Protein AF-A0A5J4T7X4-F1 (afdb_monomer)

Structure (mmCIF, N/CA/C/O backbone):
data_AF-A0A5J4T7X4-F1
#
_entry.id   AF-A0A5J4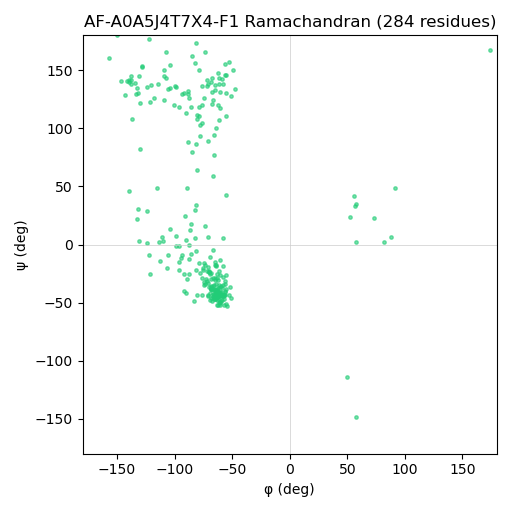T7X4-F1
#
loop_
_atom_site.group_PDB
_atom_site.id
_atom_site.type_symbol
_atom_site.label_atom_id
_atom_site.label_alt_id
_atom_site.label_comp_id
_atom_site.label_asym_id
_atom_site.label_entity_id
_atom_site.label_seq_id
_atom_site.pdbx_PDB_ins_code
_atom_site.Cartn_x
_atom_site.Cartn_y
_atom_site.Cartn_z
_atom_site.occupancy
_atom_site.B_iso_or_equiv
_atom_site.auth_seq_id
_atom_site.auth_comp_id
_atom_site.auth_asym_id
_atom_site.auth_atom_id
_atom_site.pdbx_PDB_model_num
ATOM 1 N N . ALA A 1 1 ? 16.624 26.909 -14.064 1.00 34.75 1 ALA A N 1
ATOM 2 C CA . ALA A 1 1 ? 15.471 27.781 -13.746 1.00 34.75 1 ALA A CA 1
ATOM 3 C C . ALA A 1 1 ? 14.135 27.020 -13.839 1.00 34.75 1 ALA A C 1
ATOM 5 O O . ALA A 1 1 ? 13.182 27.529 -14.405 1.00 34.75 1 ALA A O 1
ATOM 6 N N . ILE A 1 2 ? 14.063 25.812 -13.258 1.00 24.70 2 ILE A N 1
ATOM 7 C CA . ILE A 1 2 ? 12.832 25.000 -13.113 1.00 24.70 2 ILE A CA 1
ATOM 8 C C . ILE A 1 2 ? 12.593 24.653 -11.616 1.00 24.70 2 ILE A C 1
ATOM 10 O O . ILE A 1 2 ? 11.596 24.053 -11.247 1.00 24.70 2 ILE A O 1
ATOM 14 N N . PHE A 1 3 ? 13.459 25.133 -10.711 1.00 27.02 3 PHE A N 1
ATOM 15 C CA . PHE A 1 3 ? 13.430 24.864 -9.264 1.00 27.02 3 PHE A CA 1
ATOM 16 C C . PHE A 1 3 ? 12.456 25.748 -8.456 1.00 27.02 3 PHE A C 1
ATOM 18 O O . PHE A 1 3 ? 12.728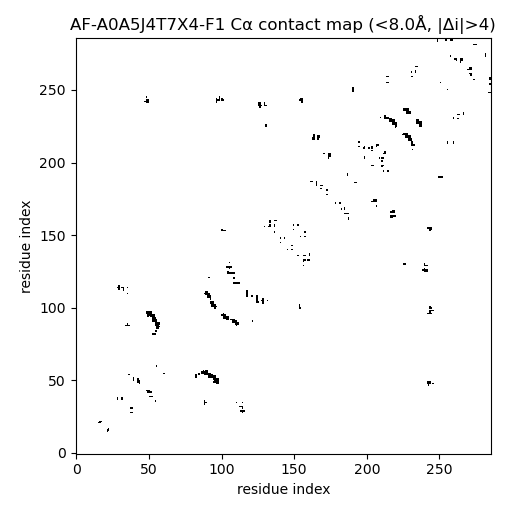 26.061 -7.302 1.00 27.02 3 PHE A O 1
ATOM 25 N N . THR A 1 4 ? 11.346 26.206 -9.037 1.00 26.41 4 THR A N 1
ATOM 26 C CA . THR A 1 4 ? 10.430 27.150 -8.357 1.00 26.41 4 THR A CA 1
ATOM 27 C C . THR A 1 4 ? 8.952 26.774 -8.436 1.00 26.41 4 THR A C 1
ATOM 29 O O . THR A 1 4 ? 8.106 27.642 -8.246 1.00 26.41 4 THR A O 1
ATOM 32 N N . GLN A 1 5 ? 8.608 25.508 -8.679 1.00 27.98 5 GLN A N 1
ATOM 33 C CA . GLN A 1 5 ? 7.235 25.042 -8.450 1.00 27.98 5 GLN A CA 1
ATOM 34 C C . GLN A 1 5 ? 7.135 24.370 -7.067 1.00 27.98 5 GLN A C 1
ATOM 36 O O . GLN A 1 5 ? 7.842 23.388 -6.840 1.00 27.98 5 GLN A O 1
ATOM 41 N N . PRO A 1 6 ? 6.315 24.894 -6.130 1.00 27.25 6 PRO A N 1
ATOM 42 C CA . PRO A 1 6 ? 6.277 24.419 -4.741 1.00 27.25 6 PRO A CA 1
ATOM 43 C C . PRO A 1 6 ? 5.688 23.017 -4.509 1.00 27.25 6 PRO A C 1
ATOM 45 O O . PRO A 1 6 ? 5.854 22.495 -3.411 1.00 27.25 6 PRO A O 1
ATOM 48 N N . ASP A 1 7 ? 5.056 22.383 -5.502 1.00 29.47 7 ASP A N 1
ATOM 49 C CA . ASP A 1 7 ? 4.128 21.273 -5.220 1.00 29.47 7 ASP A CA 1
ATOM 50 C C . ASP A 1 7 ? 4.587 19.865 -5.649 1.00 29.47 7 ASP A C 1
ATOM 52 O O . ASP A 1 7 ? 3.834 18.912 -5.496 1.00 29.47 7 ASP A O 1
ATOM 56 N N . ILE A 1 8 ? 5.827 19.669 -6.124 1.00 32.41 8 ILE A N 1
ATOM 57 C CA . ILE A 1 8 ? 6.319 18.326 -6.539 1.00 32.41 8 ILE A CA 1
ATOM 58 C C . ILE A 1 8 ? 7.704 18.000 -5.940 1.00 32.41 8 ILE A C 1
ATOM 60 O O . ILE A 1 8 ? 8.518 17.288 -6.513 1.00 32.41 8 ILE A O 1
ATOM 64 N N . VAL A 1 9 ? 8.009 18.530 -4.752 1.00 30.17 9 VAL A N 1
ATOM 65 C CA . VAL A 1 9 ? 9.312 18.309 -4.081 1.00 30.17 9 VAL A CA 1
ATOM 66 C C . VAL A 1 9 ? 9.191 17.498 -2.778 1.00 30.17 9 VAL A C 1
ATOM 68 O O . VAL A 1 9 ? 10.187 17.232 -2.119 1.00 30.17 9 VAL A O 1
ATOM 71 N N . ARG A 1 10 ? 7.996 17.032 -2.389 1.00 33.75 10 ARG A N 1
ATOM 72 C CA . ARG A 1 10 ? 7.777 16.453 -1.046 1.00 33.75 10 ARG A CA 1
ATOM 73 C C . ARG A 1 10 ? 7.792 14.924 -0.902 1.00 33.75 10 ARG A C 1
ATOM 75 O O . ARG A 1 10 ? 7.528 14.456 0.197 1.00 33.75 10 ARG A O 1
ATOM 82 N N . GLN A 1 11 ? 8.134 14.140 -1.927 1.00 34.12 11 GLN A N 1
ATOM 83 C CA . GLN A 1 11 ? 8.158 12.665 -1.806 1.00 34.12 11 GLN A CA 1
ATOM 84 C C . GLN A 1 11 ? 9.343 11.977 -2.502 1.00 34.12 11 GLN A C 1
ATOM 86 O O . GLN A 1 11 ? 9.183 10.975 -3.199 1.00 34.12 11 GLN A O 1
ATOM 91 N N . LEU A 1 12 ? 10.550 12.502 -2.309 1.00 33.12 12 LEU A N 1
ATOM 92 C CA . LEU A 1 12 ? 11.784 11.735 -2.494 1.00 33.12 12 LEU A CA 1
ATOM 93 C C . LEU A 1 12 ? 12.750 12.111 -1.364 1.00 33.12 12 LEU A C 1
ATOM 95 O O . LEU A 1 12 ? 12.814 13.294 -1.018 1.00 33.12 12 LEU A O 1
ATOM 99 N N . PRO A 1 13 ? 13.528 11.171 -0.801 1.00 33.00 13 PRO A N 1
ATOM 100 C CA . PRO A 1 13 ? 14.638 11.523 0.070 1.00 33.00 13 PRO A CA 1
ATOM 101 C C . PRO A 1 13 ? 15.636 12.359 -0.740 1.00 33.00 13 PRO A C 1
ATOM 103 O O . PRO A 1 13 ? 16.353 11.849 -1.603 1.00 33.00 13 PRO A O 1
ATOM 106 N N . GLN A 1 14 ? 15.687 13.664 -0.474 1.00 36.12 14 GLN A N 1
ATOM 107 C CA . GLN A 1 14 ? 16.681 14.577 -1.053 1.00 36.12 14 GLN A CA 1
ATOM 108 C C . GLN A 1 14 ? 18.123 14.196 -0.687 1.00 36.12 14 GLN A C 1
ATOM 110 O O . GLN A 1 14 ? 19.071 14.649 -1.329 1.00 36.12 14 GLN A O 1
ATOM 115 N N . ASP A 1 15 ? 18.284 13.305 0.286 1.00 37.72 15 ASP A N 1
ATOM 116 C CA . ASP A 1 15 ? 19.572 12.852 0.794 1.00 37.72 15 ASP A CA 1
ATOM 117 C C . ASP A 1 15 ? 20.206 11.764 -0.088 1.00 37.72 15 ASP A C 1
ATOM 119 O O . ASP A 1 15 ? 21.429 11.634 -0.118 1.00 37.72 15 ASP A O 1
ATOM 123 N N . ALA A 1 16 ? 19.412 11.039 -0.888 1.00 38.53 16 ALA A N 1
ATOM 124 C CA . ALA A 1 16 ? 19.942 10.040 -1.819 1.00 38.53 16 ALA A CA 1
ATOM 125 C C . ALA A 1 16 ? 20.663 10.680 -3.022 1.00 38.53 16 ALA A C 1
ATOM 127 O O . ALA A 1 16 ? 21.532 10.062 -3.626 1.00 38.53 16 ALA A O 1
ATOM 128 N N . TRP A 1 17 ? 20.362 11.937 -3.355 1.00 39.12 17 TRP A N 1
ATOM 129 C CA . TRP A 1 17 ? 20.873 12.601 -4.562 1.00 39.12 17 TRP A CA 1
ATOM 130 C C . TRP A 1 17 ? 22.158 13.416 -4.344 1.00 39.12 17 TRP A C 1
ATOM 132 O O . TRP A 1 17 ? 22.771 13.851 -5.315 1.00 39.12 17 TRP A O 1
ATOM 142 N N . ASN A 1 18 ? 22.595 13.614 -3.094 1.00 36.91 18 ASN A N 1
ATOM 143 C CA . ASN A 1 18 ? 23.678 14.553 -2.757 1.00 36.91 18 ASN A CA 1
ATOM 144 C C . ASN A 1 18 ? 25.001 13.903 -2.307 1.00 36.91 18 ASN A C 1
ATOM 146 O O . ASN A 1 18 ? 25.953 14.619 -1.992 1.00 36.91 18 ASN A O 1
ATOM 150 N N . ASN A 1 19 ? 25.108 12.571 -2.305 1.00 38.81 19 ASN A N 1
ATOM 151 C CA . ASN A 1 19 ? 26.375 11.888 -2.031 1.00 38.81 19 ASN A CA 1
ATOM 152 C C . ASN A 1 19 ? 27.178 11.726 -3.328 1.00 38.81 19 ASN A C 1
ATOM 154 O O . ASN A 1 19 ? 26.681 11.176 -4.304 1.00 38.81 19 ASN A O 1
ATOM 158 N N . GLY A 1 20 ? 28.432 12.187 -3.346 1.00 39.12 20 GLY A N 1
ATOM 159 C CA . GLY A 1 20 ? 29.281 12.211 -4.549 1.00 39.12 20 GLY A CA 1
ATOM 160 C C . GLY A 1 20 ? 29.516 10.854 -5.234 1.00 39.12 20 GLY A C 1
ATOM 161 O O . GLY A 1 20 ? 29.857 10.839 -6.412 1.00 39.12 20 GLY A O 1
ATOM 162 N N . GLU A 1 21 ? 29.287 9.732 -4.544 1.00 45.19 21 GLU A N 1
ATOM 163 C CA . GLU A 1 21 ? 29.285 8.381 -5.135 1.00 45.19 21 GLU A CA 1
ATOM 164 C C . GLU A 1 21 ? 28.023 8.105 -5.976 1.00 45.19 21 GLU A C 1
ATOM 166 O O . GLU A 1 21 ? 28.126 7.503 -7.042 1.00 45.19 21 GLU A O 1
ATOM 171 N N . ASN A 1 22 ? 26.857 8.638 -5.584 1.00 50.34 22 ASN A N 1
ATOM 172 C CA . ASN A 1 22 ? 25.613 8.516 -6.356 1.00 50.34 22 ASN A CA 1
ATOM 173 C C . ASN A 1 22 ? 25.645 9.335 -7.652 1.00 50.34 22 ASN A C 1
ATOM 175 O O . ASN A 1 22 ? 24.956 8.987 -8.600 1.00 50.34 22 ASN A O 1
ATOM 179 N N . VAL A 1 23 ? 26.466 10.386 -7.743 1.00 48.91 23 VAL A N 1
ATOM 180 C CA . VAL A 1 23 ? 26.540 11.231 -8.949 1.00 48.91 23 VAL A CA 1
ATOM 181 C C . VAL A 1 23 ? 27.186 10.495 -10.130 1.00 48.91 23 VAL A C 1
ATOM 183 O O . VAL A 1 23 ? 26.758 10.681 -11.267 1.00 48.91 23 VAL A O 1
ATOM 186 N N . ILE A 1 24 ? 28.195 9.649 -9.885 1.00 53.47 24 ILE A N 1
ATOM 187 C CA . ILE A 1 24 ? 28.863 8.864 -10.941 1.00 53.47 24 ILE A CA 1
ATOM 188 C C . ILE A 1 24 ? 27.921 7.770 -11.452 1.00 53.47 24 ILE A C 1
ATOM 190 O O . ILE A 1 24 ? 27.740 7.619 -12.654 1.00 53.47 24 ILE A O 1
ATOM 194 N N . GLU A 1 25 ? 27.238 7.070 -10.550 1.00 55.78 25 GLU A N 1
ATOM 195 C CA . GLU A 1 25 ? 26.292 6.017 -10.930 1.00 55.78 25 GLU A CA 1
ATOM 196 C C . GLU A 1 25 ? 25.011 6.575 -11.573 1.00 55.78 25 GLU A C 1
ATOM 198 O O . GLU A 1 25 ? 24.446 5.968 -12.482 1.00 55.78 25 GLU A O 1
ATOM 203 N N . GLN A 1 26 ? 24.558 7.762 -11.154 1.00 55.47 26 GLN A N 1
ATOM 204 C CA . GLN A 1 26 ? 23.507 8.497 -11.857 1.00 55.47 26 GLN A CA 1
ATOM 205 C C . GLN A 1 26 ? 23.958 8.862 -13.269 1.00 55.47 26 GLN A C 1
ATOM 207 O O . GLN A 1 26 ? 23.191 8.674 -14.207 1.00 55.47 26 GLN A O 1
ATOM 212 N N . GLN A 1 27 ? 25.205 9.305 -13.459 1.00 56.91 27 GLN A N 1
ATOM 213 C CA . GLN A 1 27 ? 25.757 9.492 -14.802 1.00 56.91 27 GLN A CA 1
ATOM 214 C C . GLN A 1 27 ? 25.801 8.182 -15.597 1.00 56.91 27 GLN A C 1
ATOM 216 O O . GLN A 1 27 ? 25.525 8.223 -16.792 1.00 56.91 27 GLN A O 1
ATOM 221 N N . ASP A 1 28 ? 26.055 7.034 -14.964 1.00 58.69 28 ASP A N 1
ATOM 222 C CA . ASP A 1 28 ? 26.042 5.727 -15.633 1.00 58.69 28 ASP A CA 1
ATOM 223 C C . ASP A 1 28 ? 24.634 5.305 -16.081 1.00 58.69 28 ASP A C 1
ATOM 225 O O . ASP A 1 28 ? 24.476 4.780 -17.182 1.00 58.69 28 ASP A O 1
ATOM 229 N N . ILE A 1 29 ? 23.591 5.577 -15.291 1.00 60.81 29 ILE A N 1
ATOM 230 C CA . ILE A 1 29 ? 22.188 5.338 -1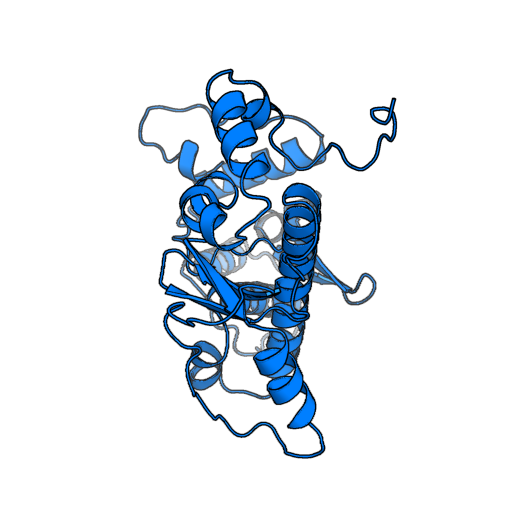5.684 1.00 60.81 29 ILE A CA 1
ATOM 231 C C . ILE A 1 29 ? 21.765 6.309 -16.791 1.00 60.81 29 ILE A C 1
ATOM 233 O O . ILE A 1 29 ? 21.134 5.913 -17.771 1.00 60.81 29 ILE A O 1
ATOM 237 N N . LEU A 1 30 ? 22.156 7.580 -16.678 1.00 60.31 30 LEU A N 1
ATOM 238 C CA . LEU A 1 30 ? 21.900 8.597 -17.700 1.00 60.31 30 LEU A CA 1
ATOM 239 C C . LEU A 1 30 ? 22.697 8.348 -18.986 1.00 60.31 30 LEU A C 1
ATOM 241 O O . LEU A 1 30 ? 22.271 8.768 -20.061 1.00 60.31 30 LEU A O 1
ATOM 245 N N . ALA A 1 31 ? 23.820 7.632 -18.908 1.00 59.25 31 ALA A N 1
ATOM 246 C CA . ALA A 1 31 ? 24.590 7.190 -20.063 1.00 59.25 31 ALA A CA 1
ATOM 247 C C . ALA A 1 31 ? 23.929 6.007 -20.793 1.00 59.25 31 ALA A C 1
ATOM 249 O O . ALA A 1 31 ? 24.160 5.825 -21.990 1.00 59.25 31 ALA A O 1
ATOM 250 N N . GLN A 1 32 ? 23.057 5.239 -20.131 1.00 63.69 32 GLN A N 1
ATOM 251 C CA . GLN A 1 32 ? 22.393 4.043 -20.674 1.00 63.69 32 GLN A CA 1
ATOM 252 C C . GLN A 1 32 ? 21.160 4.341 -21.546 1.00 63.69 32 GLN A C 1
ATOM 254 O O . GLN A 1 32 ? 20.218 3.557 -21.627 1.00 63.69 32 GLN A O 1
ATOM 259 N N . THR A 1 33 ? 21.173 5.452 -22.281 1.00 61.84 33 THR A N 1
ATOM 260 C CA . THR A 1 33 ? 20.072 5.840 -23.188 1.00 61.84 33 THR A CA 1
ATOM 261 C C . THR A 1 33 ? 19.862 4.894 -24.374 1.00 61.84 33 THR A C 1
ATOM 263 O O . THR A 1 33 ? 18.826 4.969 -25.028 1.00 61.84 33 THR A O 1
ATOM 266 N N . ALA A 1 34 ? 20.827 4.016 -24.670 1.00 67.50 34 ALA A N 1
ATOM 267 C CA . ALA A 1 34 ? 20.778 3.125 -25.829 1.00 67.50 34 ALA A CA 1
ATOM 268 C C . ALA A 1 34 ? 20.099 1.769 -25.559 1.00 67.50 34 ALA A C 1
ATOM 270 O O . ALA A 1 34 ? 19.524 1.197 -26.483 1.00 67.50 34 ALA A O 1
ATOM 271 N N . ASP A 1 35 ? 20.161 1.252 -24.326 1.00 82.50 35 ASP A N 1
ATOM 272 C CA . ASP A 1 35 ? 19.536 -0.019 -23.941 1.00 82.50 35 ASP A CA 1
ATOM 273 C C . ASP A 1 35 ? 18.853 0.118 -22.581 1.00 82.50 35 ASP A C 1
ATOM 275 O O . ASP A 1 35 ? 19.502 0.168 -21.537 1.00 82.50 35 ASP A O 1
ATOM 279 N N . ALA A 1 36 ? 17.521 0.127 -22.599 1.00 85.31 36 ALA A N 1
ATOM 280 C CA . ALA A 1 36 ? 16.709 0.246 -21.398 1.00 85.31 36 ALA A CA 1
ATOM 281 C C . ALA A 1 36 ? 16.922 -0.911 -20.408 1.00 85.31 36 ALA A C 1
ATOM 283 O O . ALA A 1 36 ? 16.682 -0.735 -19.220 1.00 85.31 36 ALA A O 1
ATOM 284 N N . ARG A 1 37 ? 17.407 -2.081 -20.849 1.00 86.94 37 ARG A N 1
ATOM 285 C CA . ARG A 1 37 ? 17.675 -3.217 -19.949 1.00 86.94 37 ARG A CA 1
ATOM 286 C C . ARG A 1 37 ? 18.857 -2.982 -19.028 1.00 86.94 37 ARG A C 1
ATOM 288 O O . ARG A 1 37 ? 18.936 -3.606 -17.972 1.00 86.94 37 ARG A O 1
ATOM 295 N N . ALA A 1 38 ? 19.774 -2.102 -19.414 1.00 84.50 38 ALA A N 1
ATOM 296 C CA . ALA A 1 38 ? 20.979 -1.860 -18.642 1.00 84.50 38 ALA A CA 1
ATOM 297 C C . ALA A 1 38 ? 20.666 -1.264 -17.253 1.00 84.50 38 ALA A C 1
ATOM 299 O O . ALA A 1 38 ? 21.472 -1.411 -16.337 1.00 84.50 38 ALA A O 1
ATOM 300 N N . VAL A 1 39 ? 19.465 -0.696 -17.060 1.00 84.06 39 VAL A N 1
ATOM 301 C CA . VAL A 1 39 ? 19.010 -0.137 -15.776 1.00 84.06 39 VAL A CA 1
ATOM 302 C C . VAL A 1 39 ? 18.650 -1.196 -14.728 1.00 84.06 39 VAL A C 1
ATOM 304 O O . VAL A 1 39 ? 18.583 -0.873 -13.544 1.00 84.06 39 VAL A O 1
ATOM 307 N N . GLN A 1 40 ? 18.429 -2.455 -15.131 1.00 86.75 40 GLN A N 1
ATOM 308 C CA . GLN A 1 40 ? 17.965 -3.539 -14.250 1.00 86.75 40 GLN A CA 1
ATOM 309 C C . GLN A 1 40 ? 18.796 -3.696 -12.964 1.00 86.75 40 GLN A C 1
ATOM 311 O O . GLN A 1 40 ? 18.200 -3.752 -11.890 1.00 86.75 40 GLN A O 1
ATOM 316 N N . PRO A 1 41 ? 20.148 -3.696 -13.004 1.00 85.44 41 PRO A N 1
ATOM 317 C CA . PRO A 1 41 ? 20.966 -3.857 -11.801 1.00 85.44 41 PRO A CA 1
ATOM 318 C C . PRO A 1 41 ? 20.812 -2.711 -10.793 1.00 85.44 41 PRO A C 1
ATOM 320 O O . PRO A 1 41 ? 21.195 -2.859 -9.636 1.00 85.44 41 PRO A O 1
ATOM 323 N N . PHE A 1 42 ? 20.276 -1.565 -11.221 1.00 82.44 42 PHE A N 1
ATOM 324 C CA . PHE A 1 42 ? 20.103 -0.384 -10.382 1.00 82.44 42 PHE A CA 1
ATOM 325 C C . PHE A 1 42 ? 18.710 -0.303 -9.751 1.00 82.44 42 PHE A C 1
ATOM 327 O O . PHE A 1 42 ? 18.526 0.501 -8.842 1.00 82.44 42 PHE A O 1
ATOM 334 N N . MET A 1 43 ? 17.738 -1.118 -10.183 1.00 82.25 43 MET A N 1
ATOM 335 C CA . MET A 1 43 ? 16.344 -1.013 -9.725 1.00 82.25 43 MET A CA 1
ATOM 336 C C . MET A 1 43 ? 16.215 -1.120 -8.202 1.00 82.25 43 MET A C 1
ATOM 338 O O . MET A 1 43 ? 15.582 -0.260 -7.598 1.00 82.25 43 MET A O 1
ATOM 342 N N . GLY A 1 44 ? 16.924 -2.063 -7.574 1.00 77.31 44 GLY A N 1
ATOM 343 C CA . GLY A 1 44 ? 16.923 -2.231 -6.114 1.00 77.31 44 GLY A CA 1
ATOM 344 C C . GLY A 1 44 ? 17.555 -1.079 -5.316 1.00 77.31 44 GLY A C 1
ATOM 345 O O . GLY A 1 44 ? 17.541 -1.117 -4.092 1.00 77.31 44 GLY A O 1
ATOM 346 N N . LYS A 1 45 ? 18.139 -0.065 -5.975 1.00 78.06 45 LYS A N 1
ATOM 347 C CA . LYS A 1 45 ? 18.594 1.174 -5.317 1.00 78.06 45 LYS A CA 1
ATOM 348 C C . LYS A 1 45 ? 17.528 2.272 -5.305 1.00 78.06 45 LYS A C 1
ATOM 350 O O . LYS A 1 45 ? 17.606 3.169 -4.472 1.00 78.06 45 LYS A O 1
ATOM 355 N N . TYR A 1 46 ? 16.590 2.242 -6.253 1.00 77.69 46 TYR A N 1
ATOM 356 C CA . TYR A 1 46 ? 15.559 3.275 -6.423 1.00 77.69 46 TYR A CA 1
ATOM 357 C C . TYR A 1 46 ? 14.174 2.822 -5.971 1.00 77.69 46 TYR A C 1
ATOM 359 O O . TYR A 1 46 ? 13.316 3.667 -5.734 1.00 77.69 46 TYR A O 1
ATOM 367 N N . PHE A 1 47 ? 13.968 1.511 -5.886 1.00 83.00 47 PHE A N 1
ATOM 368 C CA . PHE A 1 47 ? 12.720 0.886 -5.487 1.00 83.00 47 PHE A CA 1
ATOM 369 C C . PHE A 1 47 ? 13.022 -0.171 -4.434 1.00 83.00 47 PHE A C 1
ATOM 371 O O . PHE A 1 47 ? 13.884 -1.027 -4.646 1.00 83.00 47 PHE A O 1
ATOM 378 N N . ASP A 1 48 ? 12.287 -0.140 -3.327 1.00 79.50 48 ASP A N 1
ATOM 379 C CA . ASP A 1 48 ? 12.610 -0.958 -2.155 1.00 79.50 48 ASP A CA 1
ATOM 380 C C . ASP A 1 48 ? 12.407 -2.458 -2.398 1.00 79.50 48 ASP A C 1
ATOM 382 O O . ASP A 1 48 ? 13.088 -3.293 -1.803 1.00 79.50 48 ASP A O 1
ATOM 386 N N . SER A 1 49 ? 11.463 -2.827 -3.268 1.00 85.44 49 SER A N 1
ATOM 387 C CA . SER A 1 49 ? 11.081 -4.232 -3.464 1.00 85.44 49 SER A CA 1
ATOM 388 C C . SER A 1 49 ? 11.030 -4.682 -4.918 1.00 85.44 49 SER A C 1
ATOM 390 O O . SER A 1 49 ? 10.674 -5.835 -5.165 1.00 85.44 49 SER A O 1
ATOM 392 N N . ILE A 1 50 ? 11.390 -3.828 -5.881 1.00 88.25 50 ILE A N 1
ATOM 393 C CA . ILE A 1 50 ? 11.446 -4.212 -7.298 1.00 88.25 50 ILE A CA 1
ATOM 394 C C . ILE A 1 50 ? 12.807 -4.836 -7.596 1.00 88.25 50 ILE A C 1
ATOM 396 O O . ILE A 1 50 ? 13.844 -4.187 -7.498 1.00 88.25 50 ILE A O 1
ATOM 400 N N . ASN A 1 51 ? 12.790 -6.098 -8.017 1.00 89.19 51 ASN A N 1
ATOM 401 C CA . ASN A 1 51 ? 13.985 -6.829 -8.424 1.00 89.19 51 ASN A CA 1
ATOM 402 C C . ASN A 1 51 ? 14.276 -6.674 -9.913 1.00 89.19 51 ASN A C 1
ATOM 404 O O . ASN A 1 51 ? 15.427 -6.525 -10.313 1.00 89.19 51 ASN A O 1
ATOM 408 N N . SER A 1 52 ? 13.236 -6.736 -10.747 1.00 91.44 52 SER A N 1
ATOM 409 C CA . SER A 1 52 ? 13.403 -6.604 -12.191 1.00 91.44 52 SER A CA 1
ATOM 410 C C . SER A 1 52 ? 12.129 -6.147 -12.890 1.00 91.44 52 SER A C 1
ATOM 412 O O . SER A 1 52 ? 11.022 -6.285 -12.368 1.00 91.44 52 SER A O 1
ATOM 414 N N . LEU A 1 53 ? 12.304 -5.619 -14.096 1.00 93.19 53 LEU A N 1
ATOM 415 C CA . LEU A 1 53 ? 11.238 -5.236 -15.014 1.00 93.19 53 LEU A CA 1
ATOM 416 C C . LEU A 1 53 ? 11.164 -6.212 -16.192 1.00 93.19 53 LEU A C 1
ATOM 418 O O . LEU A 1 53 ? 12.192 -6.661 -16.701 1.00 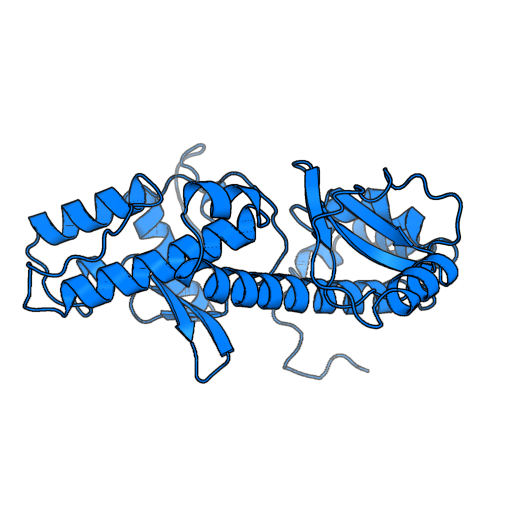93.19 53 LEU A O 1
ATOM 422 N N . VAL A 1 54 ? 9.961 -6.521 -16.670 1.00 92.75 54 VAL A N 1
ATOM 423 C CA . VAL A 1 54 ? 9.781 -7.260 -17.927 1.00 92.75 54 VAL A CA 1
ATOM 424 C C . VAL A 1 54 ? 9.634 -6.261 -19.063 1.00 92.75 54 VAL A C 1
ATOM 426 O O . VAL A 1 54 ? 8.841 -5.320 -18.976 1.00 92.75 54 VAL A O 1
ATOM 429 N N . PHE A 1 55 ? 10.406 -6.483 -20.126 1.00 92.12 55 PHE A N 1
ATOM 430 C CA . PHE A 1 55 ? 10.394 -5.653 -21.322 1.00 92.12 55 PHE A CA 1
ATOM 431 C C . PHE A 1 55 ? 9.771 -6.391 -22.505 1.00 92.12 55 PHE A C 1
ATOM 433 O O . PHE A 1 55 ? 10.001 -7.588 -22.686 1.00 92.12 55 PHE A O 1
ATOM 440 N N . ALA A 1 56 ? 9.058 -5.650 -23.347 1.00 90.50 56 ALA A N 1
ATOM 441 C CA . ALA A 1 56 ? 8.426 -6.142 -24.563 1.00 90.50 56 ALA A CA 1
ATOM 442 C C . ALA A 1 56 ? 8.806 -5.279 -25.773 1.00 90.50 56 ALA A C 1
ATOM 444 O O . ALA A 1 56 ? 9.093 -4.083 -25.644 1.00 90.50 56 ALA A O 1
ATOM 445 N N . SER A 1 57 ? 8.795 -5.884 -26.961 1.00 87.94 57 SER A N 1
ATOM 446 C CA . SER A 1 57 ? 8.960 -5.156 -28.218 1.00 87.94 57 SER A CA 1
ATOM 447 C C . SER A 1 57 ? 7.628 -4.588 -28.705 1.00 87.94 57 SER A C 1
ATOM 449 O O . SER A 1 57 ? 6.555 -5.054 -28.324 1.00 87.94 57 SER A O 1
ATOM 451 N N . SER A 1 58 ? 7.677 -3.612 -29.614 1.00 85.19 58 SER A N 1
ATOM 452 C CA . SER A 1 58 ? 6.452 -3.061 -30.225 1.00 85.19 58 SER A CA 1
ATOM 453 C C . SER A 1 58 ? 5.586 -4.140 -30.896 1.00 85.19 58 SER A C 1
ATOM 455 O O . SER A 1 58 ? 4.365 -4.063 -30.856 1.00 85.19 58 SER A O 1
ATOM 457 N N . GLN A 1 59 ? 6.216 -5.171 -31.473 1.00 81.25 59 GLN A N 1
ATOM 458 C CA . GLN A 1 59 ? 5.514 -6.281 -32.127 1.00 81.25 59 GLN A CA 1
ATOM 459 C C . GLN A 1 59 ? 4.760 -7.155 -31.117 1.00 81.25 59 GLN A C 1
ATOM 461 O O . GLN A 1 59 ? 3.664 -7.629 -31.414 1.00 81.25 59 GLN A O 1
ATOM 466 N N . ASP A 1 60 ? 5.329 -7.337 -29.922 1.00 80.12 60 ASP A N 1
ATOM 467 C CA . ASP A 1 60 ? 4.691 -8.091 -28.843 1.00 80.12 60 ASP A CA 1
ATOM 468 C C . ASP A 1 60 ? 3.443 -7.352 -28.339 1.00 80.12 60 ASP A C 1
ATOM 470 O O . ASP A 1 60 ? 2.388 -7.965 -28.174 1.00 80.12 60 ASP A O 1
ATOM 474 N N . ILE A 1 61 ? 3.531 -6.025 -28.179 1.00 77.19 61 ILE A N 1
ATOM 475 C CA . ILE A 1 61 ? 2.400 -5.180 -27.764 1.00 77.19 61 ILE A CA 1
ATOM 476 C C . ILE A 1 61 ? 1.284 -5.175 -28.819 1.00 77.19 61 ILE A C 1
ATOM 478 O O . ILE A 1 61 ? 0.117 -5.360 -28.474 1.00 77.19 61 ILE A O 1
ATOM 482 N N . ASP A 1 62 ? 1.616 -5.029 -30.105 1.00 73.38 62 ASP A N 1
ATOM 483 C CA . ASP A 1 62 ? 0.626 -5.064 -31.192 1.00 73.38 62 ASP A CA 1
ATOM 484 C C . ASP A 1 62 ? -0.123 -6.407 -31.239 1.00 73.38 62 ASP A C 1
ATOM 486 O O . ASP A 1 62 ? -1.333 -6.450 -31.481 1.00 73.38 62 ASP A O 1
ATOM 490 N N . HIS A 1 63 ? 0.571 -7.514 -30.957 1.00 66.69 63 HIS A N 1
ATOM 491 C CA . HIS A 1 63 ? -0.041 -8.837 -30.854 1.00 66.69 63 HIS A CA 1
ATOM 492 C C . HIS A 1 63 ? -0.963 -8.960 -29.624 1.00 66.69 63 HIS A C 1
ATOM 494 O O . HIS A 1 63 ? -2.042 -9.551 -29.724 1.00 66.69 63 HIS A O 1
ATOM 500 N N . MET A 1 64 ? -0.584 -8.371 -28.482 1.00 63.38 64 MET A N 1
ATOM 501 C CA . MET A 1 64 ? -1.417 -8.324 -27.269 1.00 63.38 64 MET A CA 1
ATOM 502 C C . MET A 1 64 ? -2.698 -7.506 -27.483 1.00 63.38 64 MET A C 1
ATOM 504 O O . MET A 1 64 ? -3.793 -7.961 -27.150 1.00 63.38 64 MET A O 1
ATOM 508 N N . LEU A 1 65 ? -2.590 -6.331 -28.108 1.00 62.84 65 LEU A N 1
ATOM 509 C CA . LEU A 1 65 ? -3.736 -5.465 -28.402 1.00 62.84 65 LEU A CA 1
ATOM 510 C C . LEU A 1 65 ? -4.613 -6.020 -29.541 1.00 62.84 65 LEU A C 1
ATOM 512 O O . LEU A 1 65 ? -5.831 -5.828 -29.543 1.00 62.84 65 LEU A O 1
ATOM 516 N N . GLY A 1 66 ? -4.026 -6.758 -30.488 1.00 51.12 66 GLY A N 1
ATOM 517 C CA . GLY A 1 66 ? -4.729 -7.384 -31.612 1.00 51.12 66 GLY A CA 1
ATOM 518 C C . GLY A 1 66 ? -5.653 -8.547 -31.226 1.00 51.12 66 GLY A C 1
ATOM 519 O O . GLY A 1 66 ? -6.643 -8.795 -31.920 1.00 51.12 66 GLY A O 1
ATOM 520 N N . HIS A 1 67 ? -5.388 -9.231 -30.107 1.00 49.56 67 HIS A N 1
ATOM 521 C CA . HIS A 1 67 ? -6.197 -10.361 -29.632 1.00 49.56 67 HIS A CA 1
ATOM 522 C C . HIS A 1 67 ? -7.415 -9.974 -28.774 1.00 49.56 67 HIS A C 1
ATOM 524 O O . HIS A 1 67 ? -8.283 -10.819 -28.550 1.00 49.56 67 HIS A O 1
ATOM 530 N N . ASN A 1 68 ? -7.566 -8.701 -28.388 1.00 40.75 68 ASN A N 1
ATOM 531 C CA . ASN A 1 68 ? -8.669 -8.226 -27.539 1.00 40.75 68 ASN A CA 1
ATOM 532 C C . ASN A 1 68 ? -9.965 -7.851 -28.289 1.00 40.75 68 ASN A C 1
ATOM 534 O O . ASN A 1 68 ? -10.859 -7.211 -27.735 1.00 40.75 68 ASN A O 1
ATOM 538 N N . LYS A 1 69 ? -10.145 -8.303 -29.539 1.00 35.59 69 LYS A N 1
ATOM 539 C CA . LYS A 1 69 ? -11.474 -8.320 -30.177 1.00 35.59 69 LYS A CA 1
ATOM 540 C C . LYS A 1 69 ? -12.232 -9.597 -29.798 1.00 35.59 69 LYS A C 1
ATOM 542 O O . LYS A 1 69 ? -12.344 -10.526 -30.590 1.00 35.59 69 LYS A O 1
ATOM 547 N N . GLY A 1 70 ? -12.804 -9.599 -28.592 1.00 35.06 70 GLY A N 1
ATOM 548 C CA . GLY A 1 70 ? -14.013 -10.373 -28.289 1.00 35.06 70 GLY A CA 1
ATOM 549 C C . GLY A 1 70 ? -13.848 -11.798 -27.755 1.00 35.06 70 GLY A C 1
ATOM 550 O O . GLY A 1 70 ? -14.562 -12.687 -28.218 1.00 35.06 70 GLY A O 1
ATOM 551 N N . LYS A 1 71 ? -13.002 -12.032 -26.745 1.00 28.72 71 LYS A N 1
ATOM 552 C CA . LYS A 1 71 ? -13.098 -13.250 -25.920 1.00 28.72 71 LYS A CA 1
ATOM 553 C C . LYS A 1 71 ? -13.021 -12.926 -24.429 1.00 28.72 71 LYS A C 1
ATOM 555 O O . LYS A 1 71 ? -12.209 -12.113 -24.009 1.00 28.72 71 LYS A O 1
ATOM 560 N N . SER A 1 72 ? -13.923 -13.546 -23.666 1.00 28.00 72 SER A N 1
ATOM 561 C CA . SER A 1 72 ? -13.989 -13.528 -22.201 1.00 28.00 72 SER A CA 1
ATOM 562 C C . SER A 1 72 ? -12.655 -13.939 -21.555 1.00 28.00 72 SER A C 1
ATOM 564 O O . SER A 1 72 ? -11.882 -14.648 -22.200 1.00 28.00 72 SER A O 1
ATOM 566 N N . PRO A 1 73 ? -12.395 -13.544 -20.292 1.00 32.50 73 PRO A N 1
ATOM 567 C CA . PRO A 1 73 ? -11.138 -13.829 -19.608 1.00 32.50 73 PRO A CA 1
ATOM 568 C C . PRO A 1 73 ? -11.049 -15.321 -19.265 1.00 32.50 73 PRO A C 1
ATOM 570 O O . PRO A 1 73 ? -11.486 -15.772 -18.208 1.00 32.50 73 PRO A O 1
ATOM 573 N N . GLU A 1 74 ? -10.511 -16.108 -20.190 1.00 28.30 74 GLU A N 1
ATOM 574 C CA . GLU A 1 74 ? -10.100 -17.483 -19.941 1.00 28.30 74 GLU A CA 1
ATOM 575 C C . GLU A 1 74 ? -8.647 -17.460 -19.452 1.00 28.30 74 GLU A C 1
ATOM 577 O O . GLU A 1 74 ? -7.793 -16.785 -20.027 1.00 28.30 74 GLU A O 1
ATOM 582 N N . LYS A 1 75 ? -8.390 -18.148 -18.332 1.00 37.62 75 LYS A N 1
ATOM 583 C CA . LYS A 1 75 ? -7.090 -18.238 -17.655 1.00 37.62 75 LYS A CA 1
ATOM 584 C C . LYS A 1 75 ? -6.063 -18.974 -18.522 1.00 37.62 75 LYS A C 1
ATOM 586 O O . LYS A 1 75 ? -5.699 -20.107 -18.218 1.00 37.62 75 LYS A O 1
ATOM 591 N N . ASP A 1 76 ? -5.519 -18.311 -19.530 1.00 26.59 76 ASP A N 1
ATOM 592 C CA . ASP A 1 76 ? -4.228 -18.693 -20.085 1.00 26.59 76 ASP A CA 1
ATOM 593 C C . ASP A 1 76 ? -3.136 -18.112 -19.185 1.00 26.59 76 ASP A C 1
ATOM 595 O O . ASP A 1 76 ? -2.594 -17.037 -19.421 1.00 26.59 76 ASP A O 1
ATOM 599 N N . LYS A 1 77 ? -2.774 -18.867 -18.138 1.00 35.66 77 LYS A N 1
ATOM 600 C CA . LYS A 1 77 ? -1.485 -18.717 -17.444 1.00 35.66 77 LYS A CA 1
ATOM 601 C C . LYS A 1 77 ? -0.342 -19.135 -18.383 1.00 35.66 77 LYS A C 1
ATOM 603 O O . LYS A 1 77 ? 0.415 -20.057 -18.082 1.00 35.66 77 LYS A O 1
ATOM 608 N N . LYS A 1 78 ? -0.201 -18.480 -19.537 1.00 32.53 78 LYS A N 1
ATOM 609 C CA . LYS A 1 78 ? 1.090 -18.414 -20.218 1.00 32.53 78 LYS A CA 1
ATOM 610 C C . LYS A 1 78 ? 1.886 -17.361 -19.471 1.00 32.53 78 LYS A C 1
ATOM 612 O O . LYS A 1 78 ? 1.729 -16.175 -19.723 1.00 32.53 78 LYS A O 1
ATOM 617 N N . GLY A 1 79 ? 2.666 -17.823 -18.494 1.00 32.88 79 GLY A N 1
ATOM 618 C CA . GLY A 1 79 ? 3.617 -16.977 -17.790 1.00 32.88 79 GLY A CA 1
ATOM 619 C C . GLY A 1 79 ? 4.424 -16.165 -18.795 1.00 32.88 79 GLY A C 1
ATOM 620 O O . GLY A 1 79 ? 4.875 -16.699 -19.814 1.00 32.88 79 GLY A O 1
ATOM 621 N N . PHE A 1 80 ? 4.551 -14.871 -18.517 1.00 42.31 80 PHE A N 1
ATOM 622 C CA . PHE A 1 80 ? 5.463 -14.003 -19.239 1.00 42.31 80 PHE A CA 1
ATOM 623 C C . PHE A 1 80 ? 6.852 -14.630 -19.151 1.00 42.31 80 PHE A C 1
ATOM 625 O O . PHE A 1 80 ? 7.272 -15.077 -18.081 1.00 42.31 80 PHE A O 1
ATOM 632 N N . GLY A 1 81 ? 7.507 -14.751 -20.307 1.00 39.00 81 GLY A N 1
ATOM 633 C CA . GLY A 1 81 ? 8.848 -15.307 -20.408 1.00 39.00 81 GLY A CA 1
ATOM 634 C C . GLY A 1 81 ? 9.782 -14.664 -19.387 1.00 39.00 81 GLY A C 1
ATOM 635 O O . GLY A 1 81 ? 9.605 -13.511 -19.001 1.00 39.00 81 GLY A O 1
ATOM 636 N N . ASP A 1 82 ? 10.764 -15.446 -18.969 1.00 40.59 82 ASP A N 1
ATOM 637 C CA . ASP A 1 82 ? 11.857 -15.183 -18.030 1.00 40.59 82 ASP A CA 1
ATOM 638 C C . ASP A 1 82 ? 12.744 -13.965 -18.368 1.00 40.59 82 ASP A C 1
ATOM 640 O O . ASP A 1 82 ? 13.962 -14.060 -18.316 1.00 40.59 82 ASP A O 1
ATOM 644 N N . GLY A 1 83 ? 12.200 -12.824 -18.793 1.00 44.69 83 GLY A N 1
ATOM 645 C CA . GLY A 1 83 ? 12.980 -11.640 -19.164 1.00 44.69 83 GLY A CA 1
ATOM 646 C C . GLY A 1 83 ? 14.019 -11.869 -20.278 1.00 44.69 83 GLY A C 1
ATOM 647 O O . GLY A 1 83 ? 14.711 -10.923 -20.649 1.00 44.69 83 GLY A O 1
ATOM 648 N N . SER A 1 84 ? 14.120 -13.079 -20.852 1.00 43.12 84 SER A N 1
ATOM 649 C CA . SER A 1 84 ? 15.119 -13.468 -21.857 1.00 43.12 84 SER A CA 1
ATOM 650 C C . SER A 1 84 ? 14.693 -13.139 -23.287 1.00 43.12 84 SER A C 1
ATOM 652 O O . SER A 1 84 ? 15.319 -13.579 -24.253 1.00 43.12 84 SER A O 1
ATOM 654 N N . GLY A 1 85 ? 13.631 -12.341 -23.444 1.00 46.31 85 GLY A N 1
ATOM 655 C CA . GLY A 1 85 ? 13.147 -11.896 -24.741 1.00 46.31 85 GLY A CA 1
ATOM 656 C C . GLY A 1 85 ? 14.263 -11.202 -25.517 1.00 46.31 85 GLY A C 1
ATOM 657 O O . GLY A 1 85 ? 14.667 -10.092 -25.184 1.00 46.31 85 GLY A O 1
ATOM 658 N N . THR A 1 86 ? 14.731 -11.839 -26.588 1.00 45.84 86 THR A N 1
ATOM 659 C CA . THR A 1 86 ? 15.778 -11.345 -27.498 1.00 45.84 86 THR A CA 1
ATOM 660 C C . THR A 1 86 ? 15.323 -10.166 -28.376 1.00 45.84 86 THR A C 1
ATOM 662 O O . THR A 1 86 ? 16.041 -9.770 -29.290 1.00 45.84 86 THR A O 1
ATOM 665 N N . GLY A 1 87 ? 14.115 -9.633 -28.153 1.00 58.59 87 GLY A N 1
ATOM 666 C CA . GLY A 1 87 ? 13.550 -8.491 -28.879 1.00 58.59 87 GLY A CA 1
ATOM 667 C C . GLY A 1 87 ? 14.048 -7.138 -28.361 1.00 58.59 87 GLY A C 1
ATOM 668 O O . GLY A 1 87 ? 14.741 -7.061 -27.347 1.00 58.59 87 GLY A O 1
ATOM 669 N N . ASN A 1 88 ? 13.693 -6.043 -29.035 1.00 74.19 88 ASN A N 1
ATOM 670 C CA . ASN A 1 88 ? 13.964 -4.695 -28.520 1.00 74.19 88 ASN A CA 1
ATOM 671 C C . ASN A 1 88 ? 13.179 -4.445 -27.225 1.00 74.19 88 ASN A C 1
ATOM 673 O O . ASN A 1 88 ? 11.997 -4.771 -27.149 1.00 74.19 88 ASN A O 1
ATOM 677 N N . ALA A 1 89 ? 13.825 -3.840 -26.229 1.00 83.19 89 ALA A N 1
ATOM 678 C CA . ALA A 1 89 ? 13.188 -3.420 -24.985 1.00 83.19 89 ALA A CA 1
ATOM 679 C C . ALA A 1 89 ? 12.457 -2.087 -25.187 1.00 83.19 89 ALA A C 1
ATOM 681 O O . ALA A 1 89 ? 12.874 -1.086 -24.622 1.00 83.19 89 ALA A O 1
ATOM 682 N N . ASP A 1 90 ? 11.428 -2.066 -26.039 1.00 89.62 90 ASP A N 1
ATOM 683 C CA . ASP A 1 90 ? 10.687 -0.851 -26.416 1.00 89.62 90 ASP A CA 1
ATOM 684 C C . ASP A 1 90 ? 9.717 -0.375 -25.323 1.00 89.62 90 ASP A C 1
ATOM 686 O O . ASP A 1 90 ? 9.419 0.818 -25.240 1.00 89.62 90 ASP A O 1
ATOM 690 N N . TYR A 1 91 ? 9.208 -1.311 -24.518 1.00 92.50 91 TYR A N 1
ATOM 691 C CA . TYR A 1 91 ? 8.232 -1.054 -23.465 1.00 92.50 91 TYR A CA 1
ATOM 692 C C . TYR A 1 91 ? 8.562 -1.840 -22.201 1.00 92.50 91 TYR A C 1
ATOM 694 O O . TYR A 1 91 ? 9.000 -2.984 -22.291 1.00 92.50 91 TYR A O 1
ATOM 702 N N . VAL A 1 92 ? 8.290 -1.256 -21.035 1.00 94.06 92 VAL A N 1
ATOM 703 C CA . VAL A 1 92 ? 8.147 -1.977 -19.764 1.00 94.06 92 VAL A CA 1
ATOM 704 C C . VAL A 1 92 ? 6.689 -2.397 -19.616 1.00 94.06 92 VAL A C 1
ATOM 706 O O . VAL A 1 92 ? 5.797 -1.570 -19.799 1.00 94.06 92 VAL A O 1
ATOM 709 N N . THR A 1 93 ? 6.443 -3.660 -19.276 1.00 94.75 93 THR A N 1
ATOM 710 C CA . THR A 1 93 ? 5.083 -4.217 -19.157 1.00 94.75 93 THR A CA 1
ATOM 711 C C . THR A 1 93 ? 4.767 -4.783 -17.785 1.00 94.75 93 THR A C 1
ATOM 713 O O . THR A 1 93 ? 3.600 -4.869 -17.425 1.00 94.75 93 THR A O 1
ATOM 716 N N . THR A 1 94 ? 5.773 -5.202 -17.020 1.00 95.06 94 THR A N 1
ATOM 717 C CA . THR A 1 94 ? 5.549 -5.946 -15.774 1.00 95.06 94 THR A CA 1
ATOM 718 C C . THR A 1 94 ? 6.620 -5.594 -14.756 1.00 95.06 94 THR A C 1
ATOM 720 O O . THR A 1 94 ? 7.798 -5.470 -15.098 1.00 95.06 94 THR A O 1
ATOM 723 N N . MET A 1 95 ? 6.208 -5.468 -13.500 1.00 94.81 95 MET A N 1
ATOM 724 C CA . MET A 1 95 ? 7.083 -5.313 -12.343 1.00 94.81 95 MET A CA 1
ATOM 725 C C . MET A 1 95 ? 7.240 -6.663 -11.656 1.00 94.81 95 MET A C 1
ATOM 727 O O . MET A 1 95 ? 6.247 -7.358 -11.452 1.00 94.81 95 MET A O 1
ATOM 731 N N . VAL A 1 96 ? 8.465 -7.027 -11.280 1.00 93.31 96 VAL A N 1
ATOM 732 C CA . VAL A 1 96 ? 8.757 -8.267 -10.553 1.00 93.31 96 VAL A CA 1
ATOM 733 C C . VAL A 1 96 ? 9.435 -7.923 -9.238 1.00 93.31 96 VAL A C 1
ATOM 735 O O . VAL A 1 96 ? 10.481 -7.267 -9.215 1.00 93.31 96 VAL A O 1
ATOM 738 N N . SER A 1 97 ? 8.833 -8.368 -8.143 1.00 92.00 97 SER A N 1
ATOM 739 C CA . SER A 1 97 ? 9.350 -8.152 -6.797 1.00 92.00 97 SER A CA 1
ATOM 740 C C . SER A 1 97 ? 10.575 -9.021 -6.487 1.00 92.00 97 SER A C 1
ATOM 742 O O . SER A 1 97 ? 10.855 -10.004 -7.175 1.00 92.00 97 SER A O 1
ATOM 744 N N . VAL A 1 98 ? 11.286 -8.689 -5.409 1.00 88.56 98 VAL A N 1
ATOM 745 C CA . VAL A 1 98 ? 12.389 -9.502 -4.848 1.00 88.56 98 VAL A CA 1
ATOM 746 C C . VAL A 1 98 ? 11.971 -10.918 -4.454 1.00 88.56 98 VAL A C 1
ATOM 748 O O . VAL A 1 98 ? 12.777 -11.837 -4.560 1.00 88.56 98 VAL A O 1
ATOM 751 N N . GLU A 1 99 ? 10.700 -11.113 -4.104 1.00 87.12 99 GLU A N 1
ATOM 752 C CA . GLU A 1 99 ? 10.131 -12.423 -3.762 1.00 87.12 99 GLU A CA 1
ATOM 753 C C . GLU A 1 99 ? 9.605 -13.192 -4.988 1.00 87.12 99 GLU A C 1
ATOM 755 O O . GLU A 1 99 ? 9.092 -14.304 -4.863 1.00 87.12 99 GLU A O 1
ATOM 760 N N . GLY A 1 100 ? 9.704 -12.604 -6.184 1.00 87.44 100 GLY A N 1
ATOM 761 C CA . GLY A 1 100 ? 9.242 -13.201 -7.437 1.00 87.44 100 GLY A CA 1
ATOM 762 C C . GLY A 1 100 ? 7.743 -13.056 -7.718 1.00 87.44 100 GLY A C 1
ATOM 763 O O . GLY A 1 100 ? 7.289 -13.539 -8.753 1.00 87.44 100 GLY A O 1
ATOM 764 N N . ASP A 1 101 ? 6.978 -12.377 -6.854 1.00 90.19 101 ASP A N 1
ATOM 765 C CA . ASP A 1 101 ? 5.628 -11.906 -7.204 1.00 90.19 101 ASP A CA 1
ATOM 766 C C . ASP A 1 101 ? 5.727 -10.904 -8.364 1.00 90.19 101 ASP A C 1
ATOM 768 O O . ASP A 1 101 ? 6.722 -10.177 -8.460 1.00 90.19 101 AS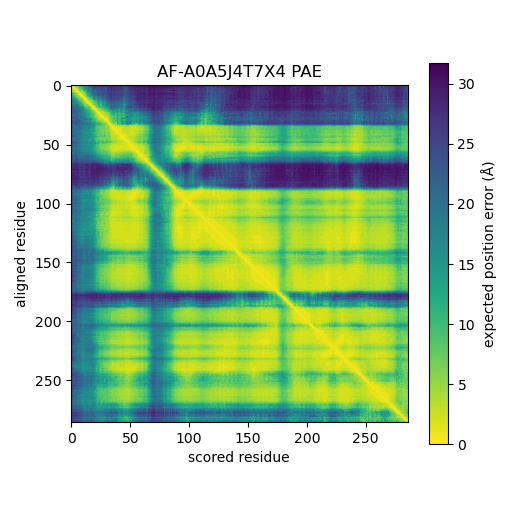P A O 1
ATOM 772 N N . SER A 1 102 ? 4.726 -10.865 -9.240 1.00 91.69 102 SER A N 1
ATOM 773 C CA . SER A 1 102 ? 4.761 -10.056 -10.460 1.00 91.69 102 SER A CA 1
ATOM 774 C C . SER A 1 102 ? 3.428 -9.381 -10.748 1.00 91.69 102 SER A C 1
ATOM 776 O O . SER A 1 102 ? 2.380 -10.015 -10.634 1.00 91.69 102 SER A O 1
ATOM 778 N N . VAL A 1 103 ? 3.474 -8.128 -11.199 1.00 94.44 103 VAL A N 1
ATOM 779 C CA . VAL A 1 103 ? 2.293 -7.322 -11.532 1.00 94.44 103 VAL A CA 1
ATOM 780 C C . VAL A 1 103 ? 2.458 -6.710 -12.916 1.00 94.44 103 VAL A C 1
ATOM 782 O O . VAL A 1 103 ? 3.423 -5.988 -13.172 1.00 94.44 103 VAL A O 1
ATOM 785 N N . GLU A 1 104 ? 1.522 -7.005 -13.815 1.00 94.62 104 GLU A N 1
ATOM 786 C CA . GLU A 1 104 ? 1.428 -6.353 -15.123 1.00 94.62 104 GLU A CA 1
ATOM 787 C C . GLU A 1 104 ? 0.933 -4.916 -14.964 1.00 94.62 104 GLU A C 1
ATOM 789 O O . GLU A 1 104 ? 0.001 -4.658 -14.205 1.00 94.62 104 GLU A O 1
ATOM 794 N N . LEU A 1 105 ? 1.567 -3.989 -15.679 1.00 94.81 105 LEU A N 1
ATOM 795 C CA . LEU A 1 105 ? 1.181 -2.584 -15.692 1.00 94.81 105 LEU A CA 1
ATOM 796 C C . LEU A 1 105 ? -0.169 -2.409 -16.392 1.00 94.81 105 LEU A C 1
ATOM 798 O O . LEU A 1 105 ? -0.392 -3.002 -17.448 1.00 94.81 105 LEU A O 1
ATOM 802 N N . SER A 1 106 ? -1.026 -1.535 -15.851 1.00 92.62 106 SER A N 1
ATOM 803 C CA . SER A 1 106 ? -2.284 -1.141 -16.507 1.00 92.62 106 SER A CA 1
ATOM 804 C C . SER A 1 106 ? -2.026 -0.599 -17.917 1.00 92.62 106 SER A C 1
ATOM 806 O O . SER A 1 106 ? -2.768 -0.900 -18.851 1.00 92.62 106 SER A O 1
ATOM 808 N N . GLU A 1 107 ? -0.937 0.161 -18.084 1.00 90.06 107 GLU A N 1
ATOM 809 C CA . GLU A 1 107 ? -0.468 0.664 -19.373 1.00 90.06 107 GLU A CA 1
ATOM 810 C C . GLU A 1 107 ? 1.048 0.436 -19.536 1.00 90.06 107 GLU A C 1
ATOM 812 O O . GLU A 1 107 ? 1.826 0.820 -18.656 1.00 90.06 107 GLU A O 1
ATOM 817 N N . PRO A 1 108 ? 1.505 -0.158 -20.658 1.00 93.94 108 PRO A N 1
ATOM 818 C CA . PRO A 1 108 ? 2.928 -0.310 -20.944 1.00 93.94 108 PRO A CA 1
ATOM 819 C C . PRO A 1 108 ? 3.654 1.033 -21.061 1.00 93.94 108 PRO A C 1
ATOM 821 O O . PRO A 1 108 ? 3.191 1.958 -21.730 1.00 93.94 108 PRO A O 1
ATOM 824 N N . VAL A 1 109 ? 4.857 1.120 -20.495 1.00 93.88 109 VAL A N 1
ATOM 825 C CA . VAL A 1 109 ? 5.655 2.355 -20.491 1.00 93.88 109 VAL A CA 1
ATOM 826 C C . VAL A 1 109 ? 6.721 2.298 -21.572 1.00 93.88 109 VAL A C 1
ATOM 828 O O . VAL A 1 109 ? 7.591 1.434 -21.542 1.00 93.88 109 VAL A O 1
ATOM 831 N N . SER A 1 110 ? 6.679 3.235 -22.520 1.00 92.44 110 SER A N 1
ATOM 832 C CA . SER A 1 110 ? 7.679 3.329 -23.590 1.00 92.44 110 SER A CA 1
ATOM 833 C C . SER A 1 110 ? 9.050 3.734 -23.052 1.00 92.44 110 SER A C 1
ATOM 835 O O . SER A 1 110 ? 9.181 4.733 -22.348 1.00 92.44 110 SER A O 1
ATOM 837 N N . THR A 1 111 ? 10.084 3.004 -23.456 1.00 90.94 111 THR A N 1
ATOM 838 C CA . THR A 1 111 ? 11.489 3.250 -23.097 1.00 90.94 111 THR A CA 1
ATOM 839 C C . THR A 1 111 ? 12.242 4.048 -24.164 1.00 90.94 111 THR A C 1
ATOM 841 O O . THR A 1 111 ? 13.413 4.373 -23.990 1.00 90.94 111 THR A O 1
ATOM 844 N N . ARG A 1 112 ? 11.587 4.403 -25.281 1.00 88.06 112 ARG A N 1
ATOM 845 C CA . ARG A 1 112 ? 12.191 5.105 -26.436 1.00 88.06 112 ARG A CA 1
ATOM 846 C C . ARG A 1 112 ? 12.483 6.592 -26.191 1.00 88.06 112 ARG A C 1
ATOM 848 O O . ARG A 1 112 ? 12.661 7.362 -27.133 1.00 88.06 112 ARG A O 1
ATOM 855 N N . MET A 1 113 ? 12.479 7.008 -24.934 1.00 86.06 113 MET A N 1
ATOM 856 C CA . MET A 1 113 ? 12.717 8.373 -24.479 1.00 86.06 113 MET A CA 1
ATOM 857 C C . MET A 1 113 ? 13.901 8.396 -23.508 1.00 86.06 113 MET A C 1
ATOM 859 O O . MET A 1 113 ? 14.469 7.355 -23.185 1.00 86.06 113 MET A O 1
ATOM 863 N N . ALA A 1 114 ? 14.293 9.585 -23.046 1.00 86.00 114 ALA A N 1
ATOM 864 C CA . ALA A 1 114 ? 15.375 9.706 -22.074 1.00 86.00 114 ALA A CA 1
ATOM 865 C C . ALA A 1 114 ? 15.085 8.879 -20.810 1.00 86.00 114 ALA A C 1
ATOM 867 O O . ALA A 1 114 ? 13.929 8.767 -20.391 1.00 86.00 114 ALA A O 1
ATOM 868 N N . VAL A 1 115 ? 16.143 8.330 -20.203 1.00 84.44 115 VAL A N 1
ATOM 869 C CA . VAL A 1 115 ? 16.026 7.386 -19.082 1.00 84.44 115 VAL A CA 1
ATOM 870 C C . VAL A 1 115 ? 15.241 7.968 -17.909 1.00 84.44 115 VAL A C 1
ATOM 872 O O . VAL A 1 115 ? 14.332 7.325 -17.395 1.00 84.44 115 VAL A O 1
ATOM 875 N N . GLU A 1 116 ? 15.506 9.226 -17.558 1.00 82.00 116 GLU A N 1
ATOM 876 C CA . GLU A 1 116 ? 14.762 9.948 -16.519 1.00 82.00 116 GLU A CA 1
ATOM 877 C C . GLU A 1 116 ? 13.267 10.029 -16.832 1.00 82.00 116 GLU A C 1
ATOM 879 O O . GLU A 1 116 ? 12.430 9.826 -15.959 1.00 82.00 116 GLU A O 1
ATOM 884 N N . THR A 1 117 ? 12.921 10.317 -18.089 1.00 85.94 117 THR A N 1
ATOM 885 C CA . THR A 1 117 ? 11.530 10.519 -18.493 1.00 85.94 117 THR A CA 1
ATOM 886 C C . THR A 1 117 ? 10.747 9.218 -18.427 1.00 85.94 117 THR A C 1
ATOM 888 O O . THR A 1 117 ? 9.653 9.204 -17.865 1.00 85.94 117 THR A O 1
ATOM 891 N N . TRP A 1 118 ? 11.291 8.114 -18.952 1.00 90.06 118 TRP A N 1
ATOM 892 C CA . TRP A 1 118 ? 10.561 6.851 -18.874 1.00 90.06 118 TRP A CA 1
ATOM 893 C C . TRP A 1 118 ? 10.545 6.281 -17.453 1.00 90.06 118 TRP A C 1
ATOM 895 O O . TRP A 1 118 ? 9.537 5.692 -17.087 1.00 90.06 118 TRP A O 1
ATOM 905 N N . LEU A 1 119 ? 11.574 6.502 -16.622 1.00 88.62 119 LEU A N 1
ATOM 906 C CA . LEU A 1 119 ? 11.546 6.101 -15.206 1.00 88.62 119 LEU A CA 1
ATOM 907 C C . LEU A 1 119 ? 10.499 6.882 -14.399 1.00 88.62 119 LEU A C 1
ATOM 909 O O . LEU A 1 119 ? 9.817 6.304 -13.553 1.00 88.62 119 LEU A O 1
ATOM 913 N N . LEU A 1 120 ? 10.323 8.178 -14.677 1.00 86.94 120 LEU A N 1
ATOM 914 C CA . LEU A 1 120 ? 9.241 8.972 -14.087 1.00 86.94 120 LEU A CA 1
ATOM 915 C C . LEU A 1 120 ? 7.868 8.455 -14.531 1.00 86.94 120 LEU A C 1
ATOM 917 O O . LEU A 1 120 ? 6.998 8.237 -13.690 1.00 86.94 120 LEU A O 1
ATOM 921 N N . ASN A 1 121 ? 7.697 8.186 -15.829 1.00 90.75 121 ASN A N 1
ATOM 922 C CA . ASN A 1 121 ? 6.464 7.592 -16.350 1.00 90.75 121 ASN A CA 1
ATOM 923 C C . ASN A 1 121 ? 6.212 6.200 -15.756 1.00 90.75 121 ASN A C 1
ATOM 925 O O . ASN A 1 121 ? 5.073 5.866 -15.451 1.00 90.75 121 ASN A O 1
ATOM 929 N N . PHE A 1 122 ? 7.265 5.411 -15.544 1.00 92.69 122 PHE A N 1
ATOM 930 C CA . PHE A 1 122 ? 7.198 4.115 -14.880 1.00 92.69 122 PHE A CA 1
ATOM 931 C C . PHE A 1 122 ? 6.732 4.242 -13.431 1.00 92.69 122 PHE A C 1
ATOM 933 O O . PHE A 1 122 ? 5.826 3.517 -13.032 1.00 92.69 122 PHE A O 1
ATOM 940 N N . LYS A 1 123 ? 7.258 5.205 -12.662 1.00 90.00 123 LYS A N 1
ATOM 941 C CA . LYS A 1 123 ? 6.775 5.484 -11.301 1.00 90.00 123 LYS A CA 1
ATOM 942 C C . LYS A 1 123 ? 5.283 5.839 -11.293 1.00 90.00 123 LYS A C 1
ATOM 944 O O . LYS A 1 123 ? 4.541 5.332 -10.455 1.00 90.00 123 LYS A O 1
ATOM 949 N N . SER A 1 124 ? 4.832 6.676 -12.229 1.00 90.81 124 SER A N 1
ATOM 950 C CA . SER A 1 124 ? 3.409 7.011 -12.371 1.00 90.81 124 SER A CA 1
ATOM 951 C C . SER A 1 124 ? 2.560 5.801 -12.775 1.00 90.81 124 SER A C 1
ATOM 953 O O . SER A 1 124 ? 1.497 5.586 -12.200 1.00 90.81 124 SER A O 1
ATOM 955 N N . ALA A 1 125 ? 3.035 4.979 -13.714 1.00 93.69 125 ALA A N 1
ATOM 956 C CA . ALA A 1 125 ? 2.344 3.766 -14.141 1.00 93.69 125 ALA A CA 1
ATOM 957 C C . ALA A 1 125 ? 2.256 2.728 -13.014 1.00 93.69 125 ALA A C 1
ATOM 959 O O . ALA A 1 125 ? 1.211 2.105 -12.855 1.00 93.69 125 ALA A O 1
ATOM 960 N N . MET A 1 126 ? 3.306 2.573 -12.201 1.00 94.50 126 MET A N 1
ATOM 961 C CA . MET A 1 126 ? 3.304 1.728 -11.002 1.00 94.50 126 MET A CA 1
ATOM 962 C C . MET A 1 126 ? 2.198 2.156 -10.037 1.00 94.50 126 MET A C 1
ATOM 964 O O . MET A 1 126 ? 1.375 1.326 -9.659 1.00 94.50 126 MET A O 1
ATOM 968 N N . TYR A 1 127 ? 2.153 3.446 -9.690 1.00 93.81 127 TYR A N 1
ATOM 969 C CA . TYR A 1 127 ? 1.137 4.005 -8.796 1.00 93.81 127 TYR A CA 1
ATOM 970 C C . TYR A 1 127 ? -0.281 3.683 -9.289 1.00 93.81 127 TYR A C 1
ATOM 972 O O . TYR A 1 127 ? -1.082 3.104 -8.556 1.00 93.81 127 TYR A O 1
ATOM 980 N N . ILE A 1 128 ? -0.566 4.000 -10.558 1.00 93.50 128 ILE A N 1
ATOM 981 C CA . ILE A 1 128 ? -1.877 3.761 -11.177 1.00 93.50 128 ILE A CA 1
ATOM 982 C C . ILE A 1 128 ? -2.200 2.265 -11.174 1.00 93.50 128 ILE A C 1
ATOM 984 O O . ILE A 1 128 ? -3.279 1.872 -10.752 1.00 93.50 128 ILE A O 1
ATOM 988 N N . THR A 1 129 ? -1.240 1.421 -11.557 1.00 96.00 129 THR A N 1
ATOM 989 C CA . THR A 1 129 ? -1.424 -0.034 -11.625 1.00 96.00 129 THR A CA 1
ATOM 990 C C . THR A 1 129 ? -1.795 -0.623 -10.269 1.00 96.00 129 THR A C 1
ATOM 992 O O . THR A 1 129 ? -2.742 -1.399 -10.178 1.00 96.00 129 THR A O 1
ATOM 995 N N . ILE A 1 130 ? -1.073 -0.276 -9.199 1.00 95.56 130 ILE A N 1
ATOM 996 C CA . ILE A 1 130 ? -1.368 -0.818 -7.867 1.00 95.56 130 ILE A CA 1
ATOM 997 C C . ILE A 1 130 ? -2.733 -0.331 -7.375 1.00 95.56 130 ILE A C 1
ATOM 999 O O . ILE A 1 130 ? -3.485 -1.127 -6.809 1.00 95.56 130 ILE A O 1
ATOM 1003 N N . ARG A 1 131 ? -3.090 0.933 -7.632 1.00 95.19 131 ARG A N 1
ATOM 1004 C CA . ARG A 1 131 ? -4.420 1.465 -7.316 1.00 95.19 131 ARG A CA 1
ATOM 1005 C C . ARG A 1 131 ? -5.528 0.711 -8.060 1.00 95.19 131 ARG A C 1
ATOM 1007 O O . ARG A 1 131 ? -6.439 0.195 -7.413 1.00 95.19 131 ARG A O 1
ATOM 1014 N N . ASP A 1 132 ? -5.411 0.571 -9.378 1.00 94.50 132 ASP A N 1
ATOM 1015 C CA . ASP A 1 132 ? -6.396 -0.124 -10.215 1.00 94.50 132 ASP A CA 1
ATOM 1016 C C . ASP A 1 132 ? -6.553 -1.593 -9.782 1.00 94.50 132 ASP A C 1
ATOM 1018 O O . ASP A 1 132 ? -7.666 -2.110 -9.662 1.00 94.50 132 ASP A O 1
ATOM 1022 N N . GLN A 1 133 ? -5.440 -2.277 -9.486 1.00 94.50 133 GLN A N 1
ATOM 1023 C CA . GLN A 1 133 ? -5.456 -3.655 -8.991 1.00 94.50 133 GLN A CA 1
ATOM 1024 C C . GLN A 1 133 ? -6.195 -3.769 -7.652 1.00 94.50 133 GLN A C 1
ATOM 1026 O O . GLN A 1 133 ? -6.970 -4.710 -7.471 1.00 94.50 133 GLN A O 1
ATOM 1031 N N . ILE A 1 134 ? -6.015 -2.819 -6.726 1.00 94.75 134 ILE A N 1
ATOM 1032 C CA . ILE A 1 134 ? -6.764 -2.776 -5.458 1.00 94.75 134 ILE A CA 1
ATOM 1033 C C . ILE A 1 134 ? -8.262 -2.607 -5.723 1.00 94.75 134 ILE A C 1
ATOM 1035 O O . ILE A 1 134 ? -9.053 -3.362 -5.157 1.00 94.75 134 ILE A O 1
ATOM 1039 N N . GLN A 1 135 ? -8.662 -1.704 -6.621 1.00 93.44 135 GLN A N 1
ATOM 1040 C CA . GLN A 1 135 ? -10.073 -1.504 -6.979 1.00 93.44 135 GLN A CA 1
ATOM 1041 C C . GLN A 1 135 ? -10.704 -2.761 -7.584 1.00 93.44 135 GLN A C 1
ATOM 1043 O O . GLN A 1 135 ? -11.765 -3.203 -7.135 1.00 93.44 135 GLN A O 1
ATOM 1048 N N . ILE A 1 136 ? -10.040 -3.374 -8.569 1.00 91.94 136 ILE A N 1
ATOM 1049 C CA . ILE A 1 136 ? -10.494 -4.622 -9.201 1.00 91.94 136 ILE A CA 1
ATOM 1050 C C . ILE A 1 136 ? -10.647 -5.724 -8.143 1.00 91.94 136 ILE A C 1
ATOM 1052 O O . ILE A 1 136 ? -11.647 -6.446 -8.110 1.00 91.94 136 ILE A O 1
ATOM 1056 N N . THR A 1 137 ? -9.673 -5.831 -7.240 1.00 92.38 137 THR A N 1
ATOM 1057 C CA . THR A 1 137 ? -9.653 -6.846 -6.181 1.00 92.38 137 THR A CA 1
ATOM 1058 C C . THR A 1 137 ? -10.762 -6.611 -5.148 1.00 92.38 137 THR A C 1
ATOM 1060 O O . THR A 1 137 ? -11.413 -7.569 -4.723 1.00 92.38 137 THR A O 1
ATOM 1063 N N . LEU A 1 138 ? -11.050 -5.351 -4.800 1.00 90.88 138 LEU A N 1
ATOM 1064 C CA . LEU A 1 138 ? -12.149 -4.950 -3.916 1.00 90.88 138 LEU A CA 1
ATOM 1065 C C . LEU A 1 138 ? -13.521 -5.281 -4.519 1.00 90.88 138 LEU A C 1
ATOM 1067 O O . LEU A 1 138 ? -14.389 -5.803 -3.818 1.00 90.88 138 LEU A O 1
ATOM 1071 N N . GLN A 1 139 ? -13.706 -5.063 -5.823 1.00 88.12 139 GLN A N 1
ATOM 1072 C CA . GLN A 1 139 ? -14.926 -5.468 -6.530 1.00 88.12 139 GLN A CA 1
ATOM 1073 C C . GLN A 1 139 ? -15.093 -6.998 -6.522 1.00 88.12 139 GLN A C 1
ATOM 1075 O O . GLN A 1 139 ? -16.181 -7.508 -6.230 1.00 88.12 139 GLN A O 1
ATOM 1080 N N . ALA A 1 140 ? -14.005 -7.739 -6.761 1.00 87.12 140 ALA A N 1
ATOM 1081 C CA . ALA A 1 140 ? -13.996 -9.203 -6.772 1.00 87.12 140 ALA A CA 1
ATOM 1082 C C . ALA A 1 140 ? -14.269 -9.838 -5.393 1.00 87.12 140 ALA A C 1
ATOM 1084 O O . ALA A 1 140 ? -14.844 -10.928 -5.329 1.00 87.12 140 ALA A O 1
ATOM 1085 N N . HIS A 1 141 ? -13.917 -9.165 -4.291 1.00 83.62 141 HIS A N 1
ATOM 1086 C CA . HIS A 1 141 ? -14.133 -9.665 -2.925 1.00 83.62 141 HIS A CA 1
ATOM 1087 C C . HIS A 1 141 ? -15.608 -9.999 -2.631 1.00 83.62 141 HIS A C 1
ATOM 1089 O O . HIS A 1 141 ? -15.908 -10.913 -1.869 1.00 83.62 141 HIS A O 1
ATOM 1095 N N . SER A 1 142 ? -16.552 -9.283 -3.249 1.00 76.94 142 SER A N 1
ATOM 1096 C CA . SER A 1 142 ? -17.990 -9.499 -3.031 1.00 76.94 142 SER A CA 1
ATOM 1097 C C . SER A 1 142 ? -18.557 -10.757 -3.710 1.00 76.94 142 SER A C 1
ATOM 1099 O O . SER A 1 142 ? -19.648 -11.202 -3.356 1.00 76.94 142 SER A O 1
ATOM 1101 N N . VAL A 1 143 ? -17.829 -11.336 -4.671 1.00 82.25 143 VAL A N 1
ATOM 1102 C CA . VAL A 1 143 ? -18.326 -12.394 -5.570 1.00 82.25 143 VAL A CA 1
ATOM 1103 C C . VAL A 1 143 ? -17.513 -13.689 -5.516 1.00 82.25 143 VAL A C 1
ATOM 1105 O O . VAL A 1 143 ? -17.939 -14.690 -6.090 1.00 82.25 143 VAL A O 1
ATOM 1108 N N . MET A 1 144 ? -16.359 -13.696 -4.842 1.00 82.56 144 MET A N 1
ATOM 1109 C CA . MET A 1 144 ? -15.423 -14.824 -4.830 1.00 82.56 144 MET A CA 1
ATOM 1110 C C . MET A 1 144 ? -15.130 -15.307 -3.400 1.00 82.56 144 MET A C 1
ATOM 1112 O O . MET A 1 144 ? -14.868 -14.485 -2.523 1.00 82.56 144 MET A O 1
ATOM 1116 N N . PRO A 1 145 ? -15.114 -16.630 -3.136 1.00 84.50 145 PRO A N 1
ATOM 1117 C CA . PRO A 1 145 ? -14.726 -17.143 -1.827 1.00 84.50 145 PRO A CA 1
ATOM 1118 C C . PRO A 1 145 ? -13.238 -16.890 -1.543 1.00 84.50 145 PRO A C 1
ATOM 1120 O O . PRO A 1 145 ? -12.382 -17.043 -2.417 1.00 84.50 145 PRO A O 1
ATOM 1123 N N . ARG A 1 146 ? -12.915 -16.586 -0.279 1.00 82.38 146 ARG A N 1
ATOM 1124 C CA . ARG A 1 146 ? -11.554 -16.251 0.187 1.00 82.38 146 ARG A CA 1
ATOM 1125 C C . ARG A 1 146 ? -10.486 -17.283 -0.210 1.00 82.38 146 ARG A C 1
ATOM 1127 O O . ARG A 1 146 ? -9.360 -16.902 -0.519 1.00 82.38 146 ARG A O 1
ATOM 1134 N N . THR A 1 147 ? -10.833 -18.574 -0.216 1.00 84.12 147 THR A N 1
ATOM 1135 C CA . THR A 1 147 ? -9.932 -19.692 -0.564 1.00 84.12 147 THR A CA 1
ATOM 1136 C C . THR A 1 147 ? -9.459 -19.667 -2.013 1.00 84.12 147 THR A C 1
ATOM 1138 O O . THR A 1 147 ? -8.372 -20.157 -2.303 1.00 84.12 147 THR A O 1
ATOM 1141 N N . GLU A 1 148 ? -10.258 -19.109 -2.918 1.00 85.31 148 GLU A N 1
ATOM 1142 C CA . GLU A 1 148 ? -9.878 -18.914 -4.318 1.00 85.31 148 GLU A CA 1
ATOM 1143 C C . GLU A 1 148 ? -9.239 -17.540 -4.515 1.00 85.31 148 GLU A C 1
ATOM 1145 O O . GLU A 1 148 ? -8.232 -17.414 -5.209 1.00 85.31 148 GLU A O 1
ATOM 1150 N N . TRP A 1 149 ? -9.791 -16.533 -3.840 1.00 82.44 149 TRP A N 1
ATOM 1151 C CA . TRP A 1 149 ? -9.397 -15.133 -3.944 1.00 82.44 149 TRP A CA 1
ATOM 1152 C C . TRP A 1 149 ? -7.910 -14.895 -3.641 1.00 82.44 149 TRP A C 1
ATOM 1154 O O . TRP A 1 149 ? -7.245 -14.170 -4.377 1.00 82.44 149 TRP A O 1
ATOM 1164 N N . ILE A 1 150 ? -7.354 -15.586 -2.639 1.00 82.94 150 ILE A N 1
ATOM 1165 C CA . ILE A 1 150 ? -5.942 -15.454 -2.235 1.00 82.94 150 ILE A CA 1
ATOM 1166 C C . ILE A 1 150 ? -4.931 -15.824 -3.335 1.00 82.94 150 ILE A C 1
ATOM 1168 O O . ILE A 1 150 ? -3.814 -15.321 -3.333 1.00 82.94 150 ILE A O 1
ATOM 1172 N N . PHE A 1 151 ? -5.304 -16.689 -4.283 1.00 84.94 151 PHE A N 1
ATOM 1173 C CA . PHE A 1 151 ? -4.411 -17.135 -5.363 1.00 84.94 151 PHE A CA 1
ATOM 1174 C C . PHE A 1 151 ? -4.630 -16.385 -6.681 1.00 84.94 151 PHE A C 1
ATOM 1176 O O . PHE A 1 151 ? -3.983 -16.703 -7.684 1.00 84.94 151 PHE A O 1
ATOM 1183 N N . MET A 1 152 ? -5.586 -15.455 -6.707 1.00 86.94 152 MET A N 1
ATOM 1184 C CA . MET A 1 152 ? -5.988 -14.734 -7.912 1.00 86.94 152 MET A CA 1
ATOM 1185 C C . MET A 1 152 ? -5.311 -13.376 -8.060 1.00 86.94 152 MET A C 1
ATOM 1187 O O . MET A 1 152 ? -5.234 -12.883 -9.182 1.00 86.94 152 MET A O 1
ATOM 1191 N N . PHE A 1 153 ? -4.823 -12.799 -6.963 1.00 89.44 153 PHE A N 1
ATOM 1192 C CA . PHE A 1 153 ? -4.294 -11.441 -6.926 1.00 89.44 153 PHE A CA 1
ATOM 1193 C C . PHE A 1 153 ? -2.897 -11.401 -6.294 1.00 89.44 153 PHE A C 1
ATOM 1195 O O . PHE A 1 153 ? -2.583 -12.268 -5.472 1.00 89.44 153 PHE A O 1
ATOM 1202 N N . PRO A 1 154 ? -2.068 -10.400 -6.645 1.00 90.69 154 PRO A N 1
ATOM 1203 C CA . PRO A 1 154 ? -0.771 -10.183 -6.010 1.00 90.69 154 PRO A CA 1
ATOM 1204 C C . PRO A 1 154 ? -0.906 -10.036 -4.493 1.00 90.69 154 PRO A C 1
ATOM 1206 O O . PRO A 1 154 ? -1.880 -9.458 -3.996 1.00 90.69 154 PRO A O 1
ATOM 1209 N N . ALA A 1 155 ? 0.090 -10.512 -3.745 1.00 89.19 155 ALA A N 1
ATOM 1210 C CA . ALA A 1 155 ? -0.012 -10.628 -2.289 1.00 89.19 155 ALA A CA 1
ATOM 1211 C C . ALA A 1 155 ? -0.249 -9.270 -1.606 1.00 89.19 155 ALA A C 1
ATOM 1213 O O . ALA A 1 155 ? -1.080 -9.154 -0.705 1.00 89.19 155 ALA A O 1
ATOM 1214 N N . GLN A 1 156 ? 0.439 -8.221 -2.069 1.00 92.00 156 GLN A N 1
ATOM 1215 C CA . GLN A 1 156 ? 0.264 -6.858 -1.561 1.00 92.00 156 GLN A CA 1
ATOM 1216 C C . GLN A 1 156 ? -1.180 -6.364 -1.714 1.00 92.00 156 GLN A C 1
ATOM 1218 O O . GLN A 1 156 ? -1.752 -5.828 -0.764 1.00 92.00 156 GLN A O 1
ATOM 1223 N N . VAL A 1 157 ? -1.748 -6.548 -2.908 1.00 92.56 157 VAL A N 1
ATOM 1224 C CA . VAL A 1 157 ? -3.085 -6.075 -3.286 1.00 92.56 157 VAL A CA 1
ATOM 1225 C C . VAL A 1 157 ? -4.148 -6.808 -2.475 1.00 92.56 157 VAL A C 1
ATOM 1227 O O . VAL A 1 157 ? -5.037 -6.181 -1.903 1.00 92.56 157 VAL A O 1
ATOM 1230 N N . PHE A 1 158 ? -4.007 -8.130 -2.357 1.00 91.00 158 PHE A N 1
ATOM 1231 C CA . PHE A 1 158 ? -4.862 -8.953 -1.509 1.00 91.00 158 PHE A CA 1
ATOM 1232 C C . PHE A 1 158 ? -4.869 -8.446 -0.060 1.00 91.00 158 PHE A C 1
ATOM 1234 O O . PHE A 1 158 ? -5.935 -8.192 0.496 1.00 91.00 158 PHE A O 1
ATOM 1241 N N . LEU A 1 159 ? -3.689 -8.236 0.538 1.00 89.44 159 LEU A N 1
ATOM 1242 C CA . LEU A 1 159 ? -3.572 -7.774 1.925 1.00 89.44 159 LEU A CA 1
ATOM 1243 C C . LEU A 1 159 ? -4.176 -6.377 2.128 1.00 89.44 159 LEU A C 1
ATOM 1245 O O . LEU A 1 159 ? -4.814 -6.139 3.150 1.00 89.44 159 LEU A O 1
ATOM 1249 N N . ALA A 1 160 ? -4.002 -5.468 1.166 1.00 91.94 160 ALA A N 1
ATOM 1250 C CA . ALA A 1 160 ? -4.605 -4.138 1.204 1.00 91.94 160 ALA A CA 1
ATOM 1251 C C . ALA A 1 160 ? -6.141 -4.209 1.241 1.00 91.94 160 ALA A C 1
ATOM 1253 O O . ALA A 1 160 ? -6.774 -3.605 2.108 1.00 91.94 160 ALA A O 1
ATOM 1254 N N . VAL A 1 161 ? -6.750 -4.993 0.347 1.00 92.62 161 VAL A N 1
ATOM 1255 C CA . VAL A 1 161 ? -8.213 -5.142 0.312 1.00 92.62 161 VAL A CA 1
ATOM 1256 C C . VAL A 1 161 ? -8.739 -5.854 1.557 1.00 92.62 161 VAL A C 1
ATOM 1258 O O . VAL A 1 161 ? -9.795 -5.493 2.080 1.00 92.62 161 VAL A O 1
ATOM 1261 N N . ASP A 1 162 ? -7.998 -6.825 2.078 1.00 89.75 162 ASP A N 1
ATOM 1262 C CA . ASP A 1 162 ? -8.358 -7.516 3.314 1.00 89.75 162 ASP A CA 1
ATOM 1263 C C . ASP A 1 162 ? -8.378 -6.552 4.514 1.00 89.75 162 ASP A C 1
ATOM 1265 O O . ASP A 1 162 ? -9.313 -6.559 5.312 1.00 89.75 162 ASP A O 1
ATOM 1269 N N . GLN A 1 163 ? -7.411 -5.632 4.596 1.00 91.19 163 GLN A N 1
ATOM 1270 C CA . GLN A 1 163 ? -7.389 -4.575 5.610 1.00 91.19 163 GLN A CA 1
ATOM 1271 C C . GLN A 1 163 ? -8.583 -3.613 5.489 1.00 91.19 163 GLN A C 1
ATOM 1273 O O . GLN A 1 163 ? -9.195 -3.266 6.506 1.00 91.19 163 GLN A O 1
ATOM 1278 N N . ILE A 1 164 ? -8.941 -3.208 4.265 1.00 93.25 164 ILE A N 1
ATOM 1279 C CA . ILE A 1 164 ? -10.092 -2.327 3.996 1.00 93.25 164 ILE A CA 1
ATOM 1280 C C . ILE A 1 164 ? -11.398 -3.011 4.416 1.00 93.25 164 ILE A C 1
ATOM 1282 O O . ILE A 1 164 ? -12.191 -2.466 5.185 1.00 93.25 164 ILE A O 1
ATOM 1286 N N . THR A 1 165 ? -11.617 -4.234 3.938 1.00 91.06 165 THR A N 1
ATOM 1287 C CA . THR A 1 165 ? -12.860 -4.982 4.176 1.00 91.06 165 THR A CA 1
ATOM 1288 C C . THR A 1 165 ? -13.018 -5.390 5.638 1.00 91.06 165 THR A C 1
ATOM 1290 O O . THR A 1 165 ? -14.127 -5.312 6.175 1.00 91.06 165 THR A O 1
ATOM 1293 N N . TRP A 1 166 ? -11.920 -5.741 6.313 1.00 91.44 166 TRP A N 1
ATOM 1294 C CA . TRP A 1 166 ? -11.910 -5.981 7.752 1.00 91.44 166 TRP A CA 1
ATOM 1295 C C . TRP A 1 166 ? -12.258 -4.716 8.544 1.00 91.44 166 TRP A C 1
ATOM 1297 O O . TRP A 1 166 ? -13.124 -4.767 9.418 1.00 91.44 166 TRP A O 1
ATOM 1307 N N . THR A 1 167 ? -11.639 -3.572 8.221 1.00 92.62 167 THR A N 1
ATOM 1308 C CA . THR A 1 167 ? -11.905 -2.296 8.910 1.00 92.62 167 THR A CA 1
ATOM 1309 C C . THR A 1 167 ? -13.367 -1.883 8.750 1.00 92.62 167 THR A C 1
ATOM 1311 O O . THR A 1 167 ? -14.000 -1.479 9.729 1.00 92.62 167 THR A O 1
ATOM 1314 N N . ALA A 1 168 ? -13.921 -2.015 7.542 1.00 90.88 168 ALA A N 1
ATOM 1315 C CA . ALA A 1 168 ? -15.323 -1.715 7.269 1.00 90.88 168 ALA A CA 1
ATOM 1316 C C . ALA A 1 168 ? -16.263 -2.604 8.098 1.00 90.88 168 ALA A C 1
ATOM 1318 O O . ALA A 1 168 ? -17.119 -2.084 8.809 1.00 90.88 168 ALA A O 1
ATOM 1319 N N . GLY A 1 169 ? -16.053 -3.926 8.084 1.00 89.38 169 GLY A N 1
ATOM 1320 C CA . GLY A 1 169 ? -16.874 -4.861 8.860 1.00 89.38 169 GLY A CA 1
ATOM 1321 C C . GLY A 1 169 ? -16.772 -4.642 10.373 1.00 89.38 169 GLY A C 1
ATOM 1322 O O . GLY A 1 169 ? -17.774 -4.713 11.077 1.00 89.38 169 GLY A O 1
ATOM 1323 N N . ALA A 1 170 ? -15.578 -4.334 10.887 1.00 89.38 170 ALA A N 1
ATOM 1324 C CA . ALA A 1 170 ? -15.384 -4.031 12.303 1.00 89.38 170 ALA A CA 1
ATOM 1325 C C . ALA A 1 170 ? -16.048 -2.706 12.718 1.00 89.38 170 ALA A C 1
ATOM 1327 O O . ALA A 1 170 ? -16.626 -2.631 13.800 1.00 89.38 170 ALA A O 1
ATOM 1328 N N . THR A 1 171 ? -16.004 -1.685 11.856 1.00 90.62 171 THR A N 1
ATOM 1329 C CA . THR A 1 171 ? -16.686 -0.400 12.086 1.00 90.62 171 THR A CA 1
ATOM 1330 C C . THR A 1 171 ? -18.203 -0.596 12.105 1.00 90.62 171 THR A C 1
ATOM 1332 O O . THR A 1 171 ? -18.859 -0.178 13.054 1.00 90.62 171 THR A O 1
ATOM 1335 N N . GLU A 1 172 ? -18.747 -1.325 11.127 1.00 89.12 172 GLU A N 1
ATOM 1336 C CA . GLU A 1 172 ? -20.170 -1.681 11.069 1.00 89.12 172 GLU A CA 1
ATOM 1337 C C . GLU A 1 172 ? -20.605 -2.454 12.324 1.00 89.12 172 GLU A C 1
ATOM 1339 O O . GLU A 1 172 ? -21.619 -2.129 12.937 1.00 89.12 172 GLU A O 1
ATOM 1344 N N . ALA A 1 173 ? -19.802 -3.423 12.776 1.00 86.25 173 ALA A N 1
ATOM 1345 C CA . ALA A 1 173 ? -20.088 -4.191 13.986 1.00 86.25 173 ALA A CA 1
ATOM 1346 C C . ALA A 1 173 ? -20.063 -3.345 15.273 1.00 86.25 173 ALA A C 1
ATOM 1348 O O . ALA A 1 173 ? -20.779 -3.673 16.220 1.00 86.25 173 ALA A O 1
ATOM 1349 N N . LEU A 1 174 ? -19.249 -2.283 15.326 1.00 87.31 174 LEU A N 1
ATOM 1350 C CA . LEU A 1 174 ? -19.213 -1.339 16.448 1.00 87.31 174 LEU A CA 1
ATOM 1351 C C . LEU A 1 174 ? -20.430 -0.411 16.466 1.00 87.31 174 LEU A C 1
ATOM 1353 O O . LEU A 1 174 ? -20.881 -0.043 17.546 1.00 87.31 174 LEU A O 1
ATOM 1357 N N . GLU A 1 175 ? -20.945 -0.033 15.298 1.00 84.69 175 GLU A N 1
ATOM 1358 C CA . GLU A 1 175 ? -22.081 0.887 15.156 1.00 84.69 175 GLU A CA 1
ATOM 1359 C C . GLU A 1 175 ? -23.437 0.168 15.190 1.00 84.69 175 GLU A C 1
ATOM 1361 O O . GLU A 1 175 ? -24.451 0.757 15.568 1.00 84.69 175 GLU A O 1
ATOM 1366 N N . SER A 1 176 ? -23.472 -1.114 14.823 1.00 79.50 176 SER A N 1
ATOM 1367 C CA . SER A 1 176 ? -24.689 -1.920 14.850 1.00 79.50 176 SER A CA 1
ATOM 1368 C C . SER A 1 176 ? -25.084 -2.311 16.283 1.00 79.50 176 SER A C 1
ATOM 1370 O O . SER A 1 176 ? -24.329 -2.956 17.009 1.00 79.50 176 SER A O 1
ATOM 1372 N N . ASP A 1 177 ? -26.325 -2.008 16.674 1.00 63.19 177 ASP A N 1
ATOM 1373 C CA . ASP A 1 177 ? -26.939 -2.531 17.912 1.00 63.19 177 ASP A CA 1
ATOM 1374 C C . ASP A 1 177 ? -27.268 -4.039 17.797 1.00 63.19 177 ASP A C 1
ATOM 1376 O O . ASP A 1 177 ? -27.455 -4.759 18.786 1.00 63.19 177 ASP A O 1
ATOM 1380 N N . ALA A 1 178 ? -27.339 -4.544 16.561 1.00 54.25 178 ALA A N 1
ATOM 1381 C CA . ALA A 1 178 ? -27.731 -5.903 16.232 1.00 54.25 178 ALA A CA 1
ATOM 1382 C C . ALA A 1 178 ? -26.520 -6.844 16.227 1.00 54.25 178 ALA A C 1
ATOM 1384 O O . ALA A 1 178 ? -25.944 -7.174 15.196 1.00 54.25 178 ALA A O 1
ATOM 1385 N N . ARG A 1 179 ? -26.216 -7.399 17.401 1.00 53.75 179 ARG A N 1
ATOM 1386 C CA . ARG A 1 179 ? -25.253 -8.498 17.613 1.00 53.75 179 ARG A CA 1
ATOM 1387 C C . ARG A 1 179 ? -25.565 -9.794 16.815 1.00 53.75 179 ARG A C 1
ATOM 1389 O O . ARG A 1 179 ? -24.925 -10.813 17.051 1.00 53.75 179 ARG A O 1
ATOM 1396 N N . SER A 1 180 ? -26.578 -9.786 15.943 1.00 45.47 180 SER A N 1
ATOM 1397 C CA . SER A 1 180 ? -27.247 -10.949 15.344 1.00 45.47 180 SER A CA 1
ATOM 1398 C C . SER A 1 180 ? -27.047 -11.127 13.834 1.00 45.47 180 SER A C 1
ATOM 1400 O O . SER A 1 180 ? -27.301 -12.222 13.346 1.00 45.47 180 SER A O 1
ATOM 1402 N N . GLU A 1 181 ? -26.555 -10.123 13.104 1.00 46.56 181 GLU A N 1
ATOM 1403 C CA . GLU A 1 181 ? -26.174 -10.257 11.684 1.00 46.56 181 GLU A CA 1
ATOM 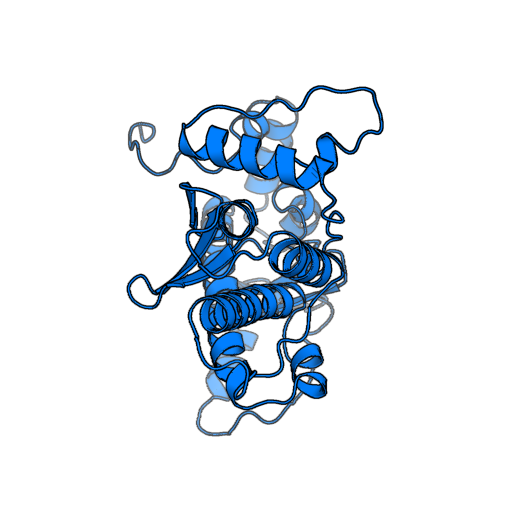1404 C C . GLU A 1 181 ? -24.666 -10.047 11.519 1.00 46.56 181 GLU A C 1
ATOM 1406 O O . GLU A 1 181 ? -24.207 -9.267 10.690 1.00 46.56 181 GLU A O 1
ATOM 1411 N N . GLN A 1 182 ? -23.866 -10.725 12.351 1.00 48.84 182 GLN A N 1
ATOM 1412 C CA . GLN A 1 182 ? -22.415 -10.663 12.215 1.00 48.84 182 GLN A CA 1
ATOM 1413 C C . GLN A 1 182 ? -22.011 -11.265 10.870 1.00 48.84 182 GLN A C 1
ATOM 1415 O O . GLN A 1 182 ? -21.917 -12.484 10.715 1.00 48.84 182 GLN A O 1
ATOM 1420 N N . LYS A 1 183 ? -21.744 -10.392 9.897 1.00 54.38 183 LYS A N 1
ATOM 1421 C CA . LYS A 1 183 ? -20.912 -10.725 8.748 1.00 54.38 183 LYS A CA 1
ATOM 1422 C C . LYS A 1 183 ? -19.626 -11.329 9.305 1.00 54.38 183 LYS A C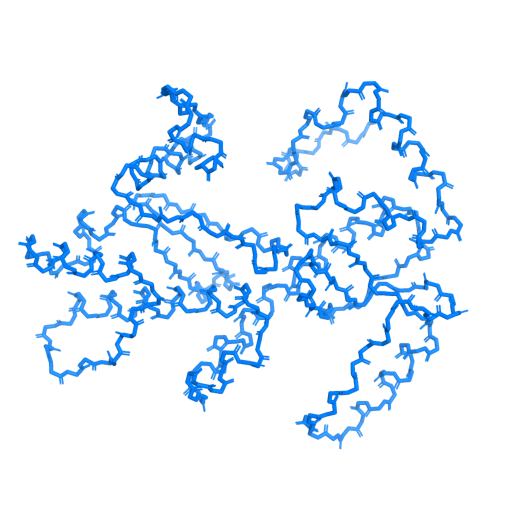 1
ATOM 1424 O O . LYS A 1 183 ? -19.033 -10.771 10.225 1.00 54.38 183 LYS A O 1
ATOM 1429 N N . GLU A 1 184 ? -19.240 -12.502 8.819 1.00 55.03 184 GLU A N 1
ATOM 1430 C CA . GLU A 1 184 ? -18.093 -13.233 9.353 1.00 55.03 184 GLU A CA 1
ATOM 1431 C C . GLU A 1 184 ? -16.802 -12.445 9.080 1.00 55.03 184 GLU A C 1
ATOM 1433 O O . GLU A 1 184 ? -16.212 -12.516 7.998 1.00 55.03 184 GLU A O 1
ATOM 1438 N N . ILE A 1 185 ? -16.383 -11.640 10.060 1.00 62.97 185 ILE A N 1
ATOM 1439 C CA . ILE A 1 185 ? -15.126 -10.901 10.015 1.00 62.97 185 ILE A CA 1
ATOM 1440 C C . ILE A 1 185 ? -14.023 -11.913 10.295 1.00 62.97 185 ILE A C 1
ATOM 1442 O O . ILE A 1 185 ? -13.822 -12.338 11.432 1.00 62.97 185 ILE A O 1
ATOM 1446 N N . HIS A 1 186 ? -13.302 -12.302 9.253 1.00 64.19 186 HIS A N 1
ATOM 1447 C CA . HIS A 1 186 ? -12.131 -13.148 9.398 1.00 64.19 186 HIS A CA 1
ATOM 1448 C C . HIS A 1 186 ? -10.958 -12.255 9.818 1.00 64.19 186 HIS A C 1
ATOM 1450 O O . HIS A 1 186 ? -10.538 -11.417 9.019 1.00 64.19 186 HIS A O 1
ATOM 1456 N N . PRO A 1 187 ? -10.434 -12.364 11.056 1.00 61.81 187 PRO A N 1
ATOM 1457 C CA . PRO A 1 187 ? -9.234 -11.632 11.423 1.00 61.81 187 PRO A CA 1
ATOM 1458 C C . PRO A 1 187 ? -8.098 -12.089 10.510 1.00 61.81 187 PRO A C 1
ATOM 1460 O O . PRO A 1 187 ? -7.728 -13.263 10.493 1.00 61.81 187 PRO A O 1
ATOM 1463 N N . VAL A 1 188 ? -7.591 -11.134 9.736 1.00 66.94 188 VAL A N 1
ATOM 1464 C CA . VAL A 1 188 ? -6.520 -11.314 8.748 1.00 66.94 188 VAL A CA 1
ATOM 1465 C C . VAL A 1 188 ? -5.246 -11.823 9.409 1.00 66.94 188 VAL A C 1
ATOM 1467 O O . VAL A 1 188 ? -4.511 -12.638 8.856 1.00 66.94 188 VAL A O 1
ATOM 1470 N N . ASP A 1 189 ? -5.009 -11.349 10.628 1.00 78.50 189 ASP A N 1
ATOM 1471 C CA . ASP A 1 1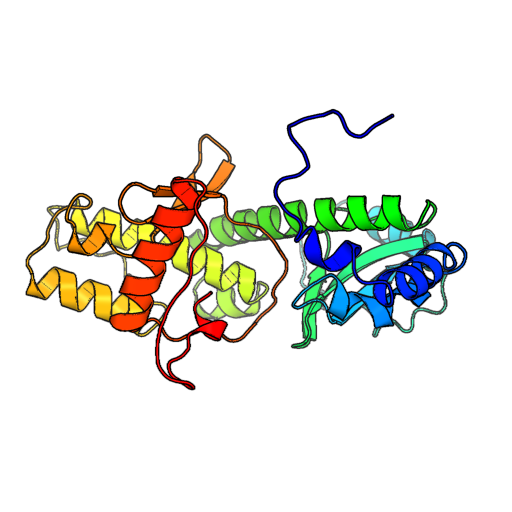89 ? -3.830 -11.645 11.410 1.00 78.50 189 ASP A CA 1
ATOM 1472 C C . ASP A 1 189 ? -4.126 -11.609 12.922 1.00 78.50 189 ASP A C 1
ATOM 1474 O O . ASP A 1 189 ? -5.241 -11.367 13.403 1.00 78.50 189 ASP A O 1
ATOM 1478 N N . VAL A 1 190 ? -3.077 -11.875 13.697 1.00 83.19 190 VAL A N 1
ATOM 1479 C CA . VAL A 1 190 ? -3.109 -11.827 15.162 1.00 83.19 190 VAL A CA 1
ATOM 1480 C C . VAL A 1 190 ? -3.409 -10.410 15.672 1.00 83.19 190 VAL A C 1
ATOM 1482 O O . VAL A 1 190 ? -4.006 -10.265 16.738 1.00 83.19 190 VAL A O 1
ATOM 1485 N N . HIS A 1 191 ? -3.039 -9.364 14.928 1.00 85.31 191 HIS A N 1
ATOM 1486 C CA . HIS A 1 191 ? -3.261 -7.980 15.335 1.00 85.31 191 HIS A CA 1
ATOM 1487 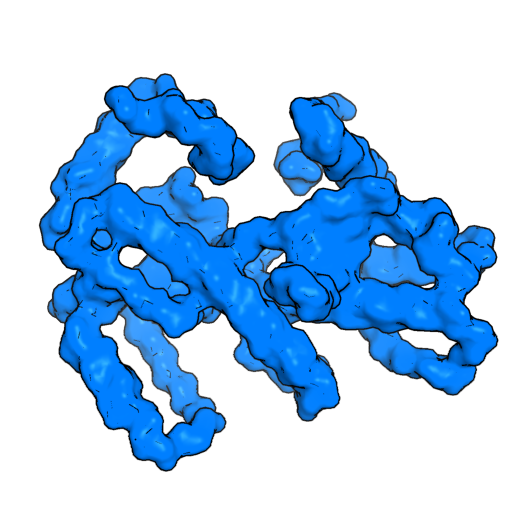C C . HIS A 1 191 ? -4.750 -7.616 15.301 1.00 85.31 191 HIS A C 1
ATOM 1489 O O . HIS A 1 191 ? -5.279 -7.152 16.310 1.00 85.31 191 HIS A O 1
ATOM 1495 N N . ALA A 1 192 ? -5.451 -7.936 14.214 1.00 87.00 192 ALA A N 1
ATOM 1496 C CA . ALA A 1 192 ? -6.898 -7.780 14.090 1.00 87.00 192 ALA A CA 1
ATOM 1497 C C . ALA A 1 192 ? -7.650 -8.459 15.248 1.00 87.00 192 ALA A C 1
ATOM 1499 O O . ALA A 1 192 ? -8.546 -7.874 15.861 1.00 87.00 192 ALA A O 1
ATOM 1500 N N . ARG A 1 193 ? -7.239 -9.681 15.614 1.00 86.88 193 ARG A N 1
ATOM 1501 C CA . ARG A 1 193 ? -7.797 -10.397 16.771 1.00 86.88 193 ARG A CA 1
ATOM 1502 C C . ARG A 1 193 ? -7.549 -9.652 18.089 1.00 86.88 193 ARG A C 1
ATOM 1504 O O . ARG A 1 193 ? -8.469 -9.531 18.896 1.00 86.88 193 ARG A O 1
ATOM 1511 N N . ASN A 1 194 ? -6.335 -9.143 18.298 1.00 89.12 194 ASN A N 1
ATOM 1512 C CA . ASN A 1 194 ? -5.974 -8.395 19.505 1.00 89.12 194 ASN A CA 1
ATOM 1513 C C . ASN A 1 194 ? -6.765 -7.081 19.641 1.00 89.12 194 ASN A C 1
ATOM 1515 O O . ASN A 1 194 ? -7.096 -6.682 20.763 1.00 89.12 194 ASN A O 1
ATOM 1519 N N . ILE A 1 195 ? -7.090 -6.418 18.523 1.00 90.50 195 ILE A N 1
ATOM 1520 C CA . ILE A 1 195 ? -7.953 -5.228 18.518 1.00 90.50 195 ILE A CA 1
ATOM 1521 C C . ILE A 1 195 ? -9.344 -5.598 19.034 1.00 90.50 195 ILE A C 1
ATOM 1523 O O . ILE A 1 195 ? -9.821 -4.983 19.986 1.00 90.50 195 ILE A O 1
ATOM 1527 N N . VAL A 1 196 ? -9.966 -6.640 18.473 1.00 89.19 196 VAL A N 1
ATOM 1528 C CA . VAL A 1 196 ? -11.301 -7.097 18.897 1.00 89.19 196 VAL A CA 1
ATOM 1529 C C . VAL A 1 196 ? -11.313 -7.490 20.376 1.00 89.19 196 VAL A C 1
ATOM 1531 O O . VAL A 1 196 ? -12.211 -7.086 21.111 1.00 89.19 196 VAL A O 1
ATOM 1534 N N . GLU A 1 197 ? -10.302 -8.226 20.846 1.00 89.00 197 GLU A N 1
ATOM 1535 C CA . GLU A 1 197 ? -10.180 -8.588 22.263 1.00 89.00 197 GLU A CA 1
ATOM 1536 C C . GLU A 1 197 ? -10.099 -7.349 23.167 1.00 89.00 197 GLU A C 1
ATOM 1538 O O . GLU A 1 197 ? -10.745 -7.298 24.217 1.00 89.00 197 GLU A O 1
ATOM 1543 N N . THR A 1 198 ? -9.354 -6.326 22.742 1.00 89.75 198 THR A N 1
ATOM 1544 C CA . THR A 1 198 ? -9.245 -5.059 23.472 1.00 89.75 198 THR A CA 1
ATOM 1545 C C . THR A 1 198 ? -10.584 -4.323 23.505 1.00 89.75 198 THR A C 1
ATOM 1547 O O . THR A 1 198 ? -11.021 -3.938 24.586 1.00 89.75 198 THR A O 1
ATOM 1550 N N . LEU A 1 199 ? -11.281 -4.196 22.372 1.00 90.25 199 LEU A N 1
ATOM 1551 C CA . LEU A 1 199 ? -12.598 -3.547 22.303 1.00 90.25 199 LEU A CA 1
ATOM 1552 C C . LEU A 1 199 ? -13.624 -4.230 23.220 1.00 90.25 199 LEU A C 1
ATOM 1554 O O . LEU A 1 199 ? -14.349 -3.561 23.955 1.00 90.25 199 LEU A O 1
ATOM 1558 N N . VAL A 1 200 ? -13.647 -5.568 23.232 1.00 89.12 200 VAL A N 1
ATOM 1559 C CA . VAL A 1 200 ? -14.539 -6.353 24.099 1.00 89.12 200 VAL A CA 1
ATOM 1560 C C . VAL A 1 200 ? -14.189 -6.164 25.575 1.00 89.12 200 VAL A C 1
ATOM 1562 O O . VAL A 1 200 ? -15.090 -6.005 26.402 1.00 89.12 200 VAL A O 1
ATOM 1565 N N . ARG A 1 201 ? -12.895 -6.168 25.918 1.00 91.88 201 ARG A N 1
ATOM 1566 C CA . ARG A 1 201 ? -12.431 -5.984 27.298 1.00 91.88 201 ARG A CA 1
ATOM 1567 C C . ARG A 1 201 ? -12.785 -4.601 27.840 1.00 91.88 201 ARG A C 1
ATOM 1569 O O . ARG A 1 201 ? -13.289 -4.512 28.958 1.00 91.88 201 ARG A O 1
ATOM 1576 N N . GLU A 1 202 ? -12.551 -3.555 27.051 1.00 90.38 202 GLU A N 1
ATOM 1577 C CA . GLU A 1 202 ? -12.820 -2.163 27.439 1.00 90.38 202 GLU A CA 1
ATOM 1578 C C . GLU A 1 202 ? -14.300 -1.769 27.267 1.00 90.38 202 GLU A C 1
ATOM 1580 O O . GLU A 1 202 ? -14.716 -0.703 27.713 1.00 90.38 202 GLU A O 1
ATOM 1585 N N . LYS A 1 203 ? -15.127 -2.660 26.693 1.00 87.69 203 LYS A N 1
ATOM 1586 C CA . LYS A 1 203 ? -16.556 -2.439 26.406 1.00 87.69 203 LYS A CA 1
ATOM 1587 C C . LYS A 1 203 ? -16.799 -1.226 25.501 1.00 87.69 203 LYS A C 1
ATOM 1589 O O . LYS A 1 203 ? -17.811 -0.540 25.642 1.00 87.69 203 LYS A O 1
ATOM 1594 N N . SER A 1 204 ? -15.888 -0.988 24.565 1.00 85.62 204 SER A N 1
ATOM 1595 C CA . SER A 1 204 ? -16.015 0.074 23.571 1.00 85.62 204 SER A CA 1
ATOM 1596 C C . SER A 1 204 ? -17.016 -0.357 22.495 1.00 85.62 204 SER A C 1
ATOM 1598 O O . SER A 1 204 ? -16.829 -1.379 21.840 1.00 85.62 204 SER A O 1
ATOM 1600 N N . SER A 1 205 ? -18.092 0.412 22.332 1.00 81.88 205 SER A N 1
ATOM 1601 C CA . SER A 1 205 ? -19.197 0.134 21.398 1.00 81.88 205 SER A CA 1
ATOM 1602 C C . SER A 1 205 ? -19.436 1.287 20.421 1.00 81.88 205 SER A C 1
ATOM 1604 O O . SER A 1 205 ? -20.568 1.569 20.053 1.00 81.88 205 SER A O 1
ATOM 1606 N N . SER A 1 206 ? -18.392 2.049 20.107 1.00 88.69 206 SER A N 1
ATOM 1607 C CA . SER A 1 206 ? -18.473 3.186 19.194 1.00 88.69 206 SER A CA 1
ATOM 1608 C C . SER A 1 206 ? -17.214 3.233 18.344 1.00 88.69 206 SER A C 1
ATOM 1610 O O . SER A 1 206 ? -16.113 2.987 18.845 1.00 88.69 206 SER A O 1
ATOM 1612 N N . SER A 1 207 ? -17.381 3.571 17.069 1.00 89.62 207 SER A N 1
ATOM 1613 C CA . SER A 1 207 ? -16.292 3.867 16.140 1.00 89.62 207 SER A CA 1
ATOM 1614 C C . SER A 1 207 ? -15.504 5.130 16.535 1.00 89.62 207 SER A C 1
ATOM 1616 O O . SER A 1 207 ? -14.341 5.265 16.165 1.00 89.62 207 SER A O 1
ATOM 1618 N N . ASP A 1 208 ? -16.056 5.993 17.388 1.00 90.06 208 ASP A N 1
ATOM 1619 C CA . ASP A 1 208 ? -15.351 7.156 17.945 1.00 90.06 208 ASP A CA 1
ATOM 1620 C C . ASP A 1 208 ? -14.618 6.841 19.263 1.00 90.06 208 ASP A C 1
ATOM 1622 O O . ASP A 1 208 ? -14.044 7.724 19.903 1.00 90.06 208 ASP A O 1
ATOM 1626 N N . ALA A 1 209 ? -14.626 5.584 19.718 1.00 91.88 209 ALA A N 1
ATOM 1627 C CA . ALA A 1 209 ? -13.891 5.190 20.913 1.00 91.88 209 ALA A CA 1
ATOM 1628 C C . ALA A 1 209 ? -12.378 5.200 20.652 1.00 91.88 209 ALA A C 1
ATOM 1630 O O . ALA A 1 209 ? -11.896 4.715 19.624 1.00 91.88 209 ALA A O 1
ATOM 1631 N N . PHE A 1 210 ? -11.598 5.701 21.613 1.00 91.44 210 PHE A N 1
ATOM 1632 C CA . PHE A 1 210 ? -10.142 5.796 21.480 1.00 91.44 210 PHE A CA 1
ATOM 1633 C C . PHE A 1 210 ? -9.484 4.432 21.217 1.00 91.44 210 PHE A C 1
ATOM 1635 O O . PHE A 1 210 ? -8.525 4.347 20.453 1.00 91.44 210 PHE A O 1
ATOM 1642 N N . GLU A 1 211 ? -10.018 3.354 21.794 1.00 92.00 211 GLU A N 1
ATOM 1643 C CA . GLU A 1 211 ? -9.525 1.984 21.620 1.00 92.00 211 GLU A CA 1
ATOM 1644 C C . GLU A 1 211 ? -9.612 1.505 20.170 1.00 92.00 211 GLU A C 1
ATOM 1646 O O . GLU A 1 211 ? -8.761 0.723 19.750 1.00 92.00 211 GLU A O 1
ATOM 1651 N N . TRP A 1 212 ? -10.597 1.990 19.405 1.00 94.12 212 TRP A N 1
ATOM 1652 C CA . TRP A 1 212 ? -10.691 1.766 17.964 1.00 94.12 212 TRP A CA 1
ATOM 1653 C C . TRP A 1 212 ? -9.827 2.771 17.204 1.00 94.12 212 TRP A C 1
ATOM 1655 O O . TRP A 1 212 ? -8.999 2.381 16.377 1.00 94.12 212 TRP A O 1
ATOM 1665 N N . MET A 1 213 ? -9.958 4.058 17.547 1.00 93.69 213 MET A N 1
ATOM 1666 C CA . MET A 1 213 ? -9.301 5.155 16.841 1.00 93.69 213 MET A CA 1
ATOM 1667 C C . MET A 1 213 ? -7.771 5.113 16.898 1.00 93.69 213 MET A C 1
ATOM 1669 O O . MET A 1 213 ? -7.111 5.648 16.008 1.00 93.69 213 MET A O 1
ATOM 1673 N N . ARG A 1 214 ? -7.177 4.489 17.914 1.00 91.62 214 ARG A N 1
ATOM 1674 C CA . ARG A 1 214 ? -5.717 4.378 18.036 1.00 91.62 214 ARG A CA 1
ATOM 1675 C C . ARG A 1 214 ? -5.070 3.452 17.000 1.00 91.62 214 ARG A C 1
ATOM 1677 O O . ARG A 1 214 ? -3.885 3.616 16.722 1.00 91.62 214 ARG A O 1
ATOM 1684 N N . ASN A 1 215 ? -5.823 2.509 16.429 1.00 92.75 215 ASN A N 1
ATOM 1685 C CA . ASN A 1 215 ? -5.300 1.554 15.447 1.00 92.75 215 ASN A CA 1
ATOM 1686 C C . ASN A 1 215 ? -5.263 2.184 14.051 1.00 92.75 215 ASN A C 1
ATOM 1688 O O . ASN A 1 215 ? -6.046 3.091 13.758 1.00 92.75 215 ASN A O 1
ATOM 1692 N N . LEU A 1 216 ? -4.397 1.670 13.177 1.00 92.06 216 LEU A N 1
ATOM 1693 C CA . LEU A 1 216 ? -4.455 1.979 11.748 1.00 92.06 216 LEU A CA 1
ATOM 1694 C C . LEU A 1 216 ? -5.740 1.393 11.160 1.00 92.06 216 LEU A C 1
ATOM 1696 O O . LEU A 1 216 ? -6.008 0.200 11.299 1.00 92.06 216 LEU A O 1
ATOM 1700 N N . ARG A 1 217 ? -6.536 2.247 10.524 1.00 94.00 217 ARG A N 1
ATOM 1701 C CA . ARG A 1 217 ? -7.810 1.897 9.898 1.00 94.00 217 ARG A CA 1
ATOM 1702 C C . ARG A 1 217 ? -7.747 2.219 8.419 1.00 94.00 217 ARG A C 1
ATOM 1704 O O . ARG A 1 217 ? -7.233 3.266 8.038 1.00 94.00 217 ARG A O 1
ATOM 1711 N N . TYR A 1 218 ? -8.271 1.315 7.611 1.00 94.75 218 TYR A N 1
ATOM 1712 C CA . TYR A 1 218 ? -8.090 1.305 6.169 1.00 94.75 218 TYR A CA 1
ATOM 1713 C C . TYR A 1 218 ? -9.446 1.461 5.494 1.00 94.75 218 TYR A C 1
ATOM 1715 O O . TYR A 1 218 ? -10.369 0.699 5.776 1.00 94.75 218 TYR A O 1
ATOM 1723 N N . TYR A 1 219 ? -9.570 2.446 4.616 1.00 95.12 219 TYR A N 1
ATOM 1724 C CA . TYR A 1 219 ? -10.823 2.788 3.960 1.00 95.12 219 TYR A CA 1
ATOM 1725 C C . TYR A 1 219 ? -10.582 2.994 2.475 1.00 95.12 219 TYR A C 1
ATOM 1727 O O . TYR A 1 219 ? -9.601 3.614 2.087 1.00 95.12 219 TYR A O 1
ATOM 1735 N N . TRP A 1 220 ? -11.494 2.500 1.648 1.00 95.69 220 TRP A N 1
ATOM 1736 C CA . TRP A 1 220 ? -11.618 3.002 0.288 1.00 95.69 220 TRP A CA 1
ATOM 1737 C C . TRP A 1 220 ? -12.609 4.165 0.317 1.00 95.69 220 TRP A C 1
ATOM 1739 O O . TRP A 1 220 ? -13.782 3.945 0.630 1.00 95.69 220 TRP A O 1
ATOM 1749 N N . ASP A 1 221 ? -12.141 5.381 0.056 1.00 94.00 221 ASP A N 1
ATOM 1750 C CA . ASP A 1 221 ? -13.004 6.550 -0.073 1.00 94.00 221 ASP A CA 1
ATOM 1751 C C . ASP A 1 221 ? -13.654 6.539 -1.461 1.00 94.00 221 ASP A C 1
ATOM 1753 O O . ASP A 1 221 ? -12.967 6.522 -2.480 1.00 94.00 221 ASP A O 1
ATOM 1757 N N . GLN A 1 222 ? -14.985 6.469 -1.506 1.00 91.75 222 GLN A N 1
ATOM 1758 C CA . GLN A 1 222 ? -15.724 6.376 -2.768 1.00 91.75 222 GLN A CA 1
ATOM 1759 C C . GLN A 1 222 ? -15.849 7.720 -3.486 1.00 91.75 222 GLN A C 1
ATOM 1761 O O . GLN A 1 222 ? -16.055 7.722 -4.698 1.00 91.75 222 GLN A O 1
ATOM 1766 N N . ASP A 1 223 ? -15.762 8.832 -2.754 1.00 92.19 223 ASP A N 1
ATOM 1767 C CA . ASP A 1 223 ? -15.926 10.170 -3.318 1.00 92.19 223 ASP A CA 1
ATOM 1768 C C . ASP A 1 223 ? -14.622 10.624 -3.985 1.00 92.19 223 ASP A C 1
ATOM 1770 O O . ASP A 1 223 ? -14.644 11.133 -5.106 1.00 92.19 223 ASP A O 1
ATOM 1774 N N . GLU A 1 224 ? -13.489 10.382 -3.321 1.00 90.00 224 GLU A N 1
ATOM 1775 C CA . GLU A 1 224 ? -12.153 10.712 -3.839 1.00 90.00 224 GLU A CA 1
ATOM 1776 C C . GLU A 1 224 ? -11.543 9.592 -4.701 1.00 90.00 224 GLU A C 1
ATOM 1778 O O . GLU A 1 224 ? -10.559 9.820 -5.399 1.00 90.00 224 GLU A O 1
ATOM 1783 N N . ASP A 1 225 ? -12.134 8.393 -4.681 1.00 92.25 225 ASP A N 1
ATOM 1784 C CA . ASP A 1 225 ? -11.632 7.182 -5.347 1.00 92.25 225 ASP A CA 1
ATOM 1785 C C . ASP A 1 225 ? -10.198 6.805 -4.926 1.00 92.25 225 ASP A C 1
ATOM 1787 O O . ASP A 1 225 ? -9.351 6.419 -5.736 1.00 92.25 225 ASP A O 1
ATOM 1791 N N . GLU A 1 226 ? -9.927 6.923 -3.623 1.00 93.50 226 GLU A N 1
ATOM 1792 C CA . GLU A 1 226 ? -8.601 6.730 -3.038 1.00 93.50 226 GLU A CA 1
ATOM 1793 C C . GLU A 1 226 ? -8.621 5.794 -1.822 1.00 93.50 226 GLU A C 1
ATOM 1795 O O . GLU A 1 226 ? -9.533 5.786 -0.992 1.00 93.50 226 GLU A O 1
ATOM 1800 N N . PHE A 1 227 ? -7.554 5.012 -1.670 1.00 94.75 227 PHE A N 1
ATOM 1801 C CA . PHE A 1 227 ? -7.277 4.235 -0.473 1.00 94.75 227 PHE A CA 1
ATOM 1802 C C . PHE A 1 227 ? -6.700 5.155 0.607 1.00 94.75 227 PHE A C 1
ATOM 1804 O O . PHE A 1 227 ? -5.556 5.605 0.545 1.00 94.75 227 PHE A O 1
ATOM 1811 N N . ILE A 1 228 ? -7.497 5.377 1.643 1.00 95.06 228 ILE A N 1
ATOM 1812 C CA . ILE A 1 228 ? -7.192 6.210 2.790 1.00 95.06 228 ILE A CA 1
ATOM 1813 C C . ILE A 1 228 ? -6.850 5.370 4.029 1.00 95.06 228 ILE A C 1
ATOM 1815 O O . ILE A 1 228 ? -7.551 4.426 4.404 1.00 95.06 228 ILE A O 1
ATOM 1819 N N . VAL A 1 229 ? -5.783 5.760 4.721 1.00 94.94 229 VAL A N 1
ATOM 1820 C CA . VAL A 1 229 ? -5.362 5.222 6.015 1.00 94.94 229 VAL A CA 1
ATOM 1821 C C . VAL A 1 229 ? -5.598 6.274 7.094 1.00 94.94 229 VAL A C 1
ATOM 1823 O O . VAL A 1 229 ? -5.083 7.388 7.016 1.00 94.94 229 VAL A O 1
ATOM 1826 N N . ARG A 1 230 ? -6.355 5.921 8.134 1.00 94.31 230 ARG A N 1
ATOM 1827 C CA . ARG A 1 230 ? -6.657 6.793 9.277 1.00 94.31 230 ARG A CA 1
ATOM 1828 C C . ARG A 1 230 ? -6.040 6.252 10.558 1.00 94.31 230 ARG A C 1
ATOM 1830 O O . ARG A 1 230 ? -6.143 5.062 10.853 1.00 94.31 230 ARG A O 1
ATOM 1837 N N . GLN A 1 231 ? -5.468 7.140 11.366 1.00 93.62 231 GLN A N 1
ATOM 1838 C CA . GLN A 1 231 ? -5.046 6.830 12.732 1.00 93.62 231 GLN A CA 1
ATOM 1839 C C . GLN A 1 231 ? -5.291 8.029 13.642 1.00 93.62 231 GLN A C 1
ATOM 1841 O O . GLN A 1 231 ? -4.864 9.145 13.359 1.00 93.62 231 GLN A O 1
ATOM 1846 N N . THR A 1 232 ? -5.961 7.807 14.769 1.00 93.12 232 THR A N 1
ATOM 1847 C CA . THR A 1 232 ? -6.431 8.864 15.675 1.00 93.12 232 THR A CA 1
ATOM 1848 C C . THR A 1 232 ? -7.191 9.940 14.884 1.00 93.12 232 THR A C 1
ATOM 1850 O O . THR A 1 232 ? -8.223 9.617 14.302 1.00 93.12 232 THR A O 1
ATOM 1853 N N . SER A 1 233 ? -6.672 11.169 14.810 1.00 88.69 233 SER A N 1
ATOM 1854 C CA . SER A 1 233 ? -7.228 12.306 14.064 1.00 88.69 233 SER A CA 1
ATOM 1855 C C . SER A 1 233 ? -6.477 12.602 12.758 1.00 88.69 233 SER A C 1
ATOM 1857 O O . SER A 1 233 ? -6.610 13.693 12.213 1.00 88.69 233 SER A O 1
ATOM 1859 N N . THR A 1 234 ? -5.622 11.684 12.307 1.00 91.62 234 THR A N 1
ATOM 1860 C CA . THR A 1 234 ? -4.775 11.846 11.119 1.00 91.62 234 THR A CA 1
ATOM 1861 C C . THR A 1 234 ? -5.252 10.955 9.983 1.00 91.62 234 THR A C 1
ATOM 1863 O O . THR A 1 234 ? -5.803 9.875 10.217 1.00 91.62 234 THR A O 1
ATOM 1866 N N . GLU A 1 235 ? -5.018 11.420 8.761 1.00 92.56 235 GLU A N 1
ATOM 1867 C CA . GLU A 1 235 ? -5.419 10.768 7.522 1.00 92.56 235 GLU A CA 1
ATOM 1868 C C . GLU A 1 235 ? -4.281 10.849 6.500 1.00 92.56 235 GLU A C 1
ATOM 1870 O O . GLU A 1 235 ? -3.623 11.886 6.385 1.00 92.56 235 GLU A O 1
ATOM 1875 N N . PHE A 1 236 ? -4.053 9.751 5.779 1.00 92.44 236 PHE A N 1
ATOM 1876 C CA . PHE A 1 236 ? -3.039 9.626 4.737 1.00 92.44 236 PHE A CA 1
ATOM 1877 C C . PHE A 1 236 ? -3.599 8.870 3.539 1.00 92.44 236 PHE A C 1
ATOM 1879 O O . PHE A 1 236 ? -4.303 7.878 3.708 1.00 92.44 236 PHE A O 1
ATOM 1886 N N . VAL A 1 237 ? -3.223 9.292 2.335 1.00 92.69 237 VAL A N 1
ATOM 1887 C CA . VAL A 1 237 ? -3.432 8.496 1.121 1.00 92.69 237 VAL A CA 1
ATOM 1888 C C . VAL A 1 237 ? -2.389 7.379 1.095 1.00 92.69 237 VAL A C 1
ATOM 1890 O O . VAL A 1 237 ? -1.218 7.605 1.413 1.00 92.69 237 VAL A O 1
ATOM 1893 N N . TYR A 1 238 ? -2.809 6.167 0.745 1.00 94.19 238 TYR A N 1
ATOM 1894 C CA . TYR A 1 238 ? -1.913 5.035 0.549 1.00 94.19 238 TYR A CA 1
ATOM 1895 C C . TYR A 1 238 ? -0.877 5.354 -0.543 1.00 94.19 238 TYR A C 1
ATOM 1897 O O . TYR A 1 238 ? -1.174 6.028 -1.522 1.00 94.19 238 TYR A O 1
ATOM 1905 N N . GLY A 1 239 ? 0.367 4.899 -0.382 1.00 90.12 239 GLY A N 1
ATOM 1906 C CA . GLY A 1 239 ? 1.461 5.301 -1.280 1.00 90.12 239 GLY A CA 1
ATOM 1907 C C . GLY A 1 239 ? 1.445 4.642 -2.666 1.00 90.12 239 GLY A C 1
ATOM 1908 O O . GLY A 1 239 ? 2.068 5.161 -3.587 1.00 90.12 239 GLY A O 1
ATOM 1909 N N . TYR A 1 240 ? 0.758 3.503 -2.812 1.00 93.19 240 TYR A N 1
ATOM 1910 C CA . TYR A 1 240 ? 0.689 2.681 -4.037 1.00 93.19 240 TYR A CA 1
ATOM 1911 C C . TYR A 1 240 ? 2.043 2.297 -4.657 1.00 93.19 240 TYR A C 1
ATOM 1913 O O . TYR A 1 240 ? 2.135 1.977 -5.841 1.00 93.19 240 TYR A O 1
ATOM 1921 N N . GLU A 1 241 ? 3.105 2.284 -3.858 1.00 91.25 241 GLU A N 1
ATOM 1922 C CA . GLU A 1 241 ? 4.383 1.714 -4.265 1.00 91.25 241 GLU A CA 1
ATOM 1923 C C . GLU A 1 241 ? 4.293 0.187 -4.311 1.00 91.25 241 GLU A C 1
ATOM 1925 O O . GLU A 1 241 ? 3.648 -0.431 -3.460 1.00 91.25 241 GLU A O 1
ATOM 1930 N N . TYR A 1 242 ? 4.933 -0.435 -5.302 1.00 92.88 242 TYR A N 1
ATOM 1931 C CA . TYR A 1 242 ? 4.955 -1.886 -5.405 1.00 92.88 242 TYR A CA 1
ATOM 1932 C C . TYR A 1 242 ? 6.013 -2.491 -4.473 1.00 92.88 242 TYR A C 1
ATOM 1934 O O . TYR A 1 242 ? 7.213 -2.418 -4.730 1.00 92.88 242 TYR A O 1
ATOM 1942 N N . LEU A 1 243 ? 5.538 -3.123 -3.400 1.00 90.00 243 LEU A N 1
ATOM 1943 C CA . LEU A 1 243 ? 6.346 -3.734 -2.343 1.00 90.00 243 LEU A CA 1
ATOM 1944 C C . LEU A 1 243 ? 6.372 -5.271 -2.414 1.00 90.00 243 LEU A C 1
ATOM 1946 O O . LEU A 1 243 ? 7.107 -5.923 -1.671 1.00 90.00 243 LEU A O 1
ATOM 1950 N N . GLY A 1 244 ? 5.544 -5.880 -3.270 1.00 88.19 244 GLY A N 1
ATOM 1951 C CA . GLY A 1 244 ? 5.379 -7.335 -3.324 1.00 88.19 244 GLY A CA 1
ATOM 1952 C C . GLY A 1 244 ? 4.939 -7.932 -1.978 1.00 88.19 244 GLY A C 1
ATOM 1953 O O . GLY A 1 244 ? 4.241 -7.293 -1.188 1.00 88.19 244 GLY A O 1
ATOM 1954 N N . ASN A 1 245 ? 5.358 -9.167 -1.690 1.00 84.00 245 ASN A N 1
ATOM 1955 C CA . ASN A 1 245 ? 5.086 -9.832 -0.409 1.00 84.00 245 ASN A CA 1
ATOM 1956 C C . ASN A 1 245 ? 6.173 -9.553 0.645 1.00 84.00 245 ASN A C 1
ATOM 1958 O O . ASN A 1 245 ? 6.698 -10.476 1.270 1.00 84.00 245 ASN A O 1
ATOM 1962 N N . SER A 1 246 ? 6.538 -8.283 0.815 1.00 78.81 246 SER A N 1
ATOM 1963 C CA . SER A 1 246 ? 7.574 -7.892 1.770 1.00 78.81 246 SER A CA 1
ATOM 1964 C C . SER A 1 246 ? 7.202 -8.266 3.215 1.00 78.81 246 SER A C 1
ATOM 1966 O O . SER A 1 246 ? 6.027 -8.177 3.600 1.00 78.81 246 SER A O 1
ATOM 1968 N N . PRO A 1 247 ? 8.183 -8.679 4.044 1.00 75.25 247 PRO A N 1
ATOM 1969 C CA . PRO A 1 247 ? 7.937 -9.060 5.427 1.00 75.25 247 PRO A CA 1
ATOM 1970 C C . PRO A 1 247 ? 7.345 -7.888 6.211 1.00 75.25 247 PRO A C 1
ATOM 1972 O O . PRO A 1 247 ? 7.856 -6.771 6.179 1.00 75.25 247 PRO A O 1
ATOM 1975 N N . ARG A 1 248 ? 6.263 -8.152 6.948 1.00 75.62 248 ARG A N 1
ATOM 1976 C CA . ARG A 1 248 ? 5.581 -7.142 7.763 1.00 75.62 248 ARG A CA 1
ATOM 1977 C C . ARG A 1 248 ? 5.985 -7.267 9.222 1.00 75.62 248 ARG A C 1
ATOM 1979 O O . ARG A 1 248 ? 6.026 -8.367 9.776 1.00 75.62 248 ARG A O 1
ATOM 1986 N N . LEU A 1 249 ? 6.246 -6.126 9.854 1.00 78.75 249 LEU A N 1
ATOM 1987 C CA . LEU A 1 249 ? 6.506 -6.072 11.284 1.00 78.75 249 LEU A CA 1
ATOM 1988 C C . LEU A 1 249 ? 5.248 -6.490 12.056 1.00 78.75 249 LEU A C 1
ATOM 1990 O O . LEU A 1 249 ? 4.145 -6.010 11.794 1.00 78.75 249 LEU A O 1
ATOM 1994 N N . VAL A 1 250 ? 5.415 -7.374 13.040 1.00 78.25 250 VAL A N 1
ATOM 1995 C CA . VAL A 1 250 ? 4.311 -7.776 13.917 1.00 78.25 250 VAL A CA 1
ATOM 1996 C C . VAL A 1 250 ? 3.895 -6.582 14.776 1.00 78.25 250 VAL A C 1
ATOM 1998 O O . VAL A 1 250 ? 4.689 -6.066 15.565 1.00 78.25 250 VAL A O 1
ATOM 2001 N N . ILE A 1 251 ? 2.632 -6.169 14.660 1.00 80.06 251 ILE A N 1
ATOM 2002 C CA . ILE A 1 251 ? 2.105 -5.035 15.420 1.00 80.06 251 ILE A CA 1
ATOM 2003 C C . ILE A 1 251 ? 1.801 -5.474 16.856 1.00 80.06 251 ILE A C 1
ATOM 2005 O O . ILE A 1 251 ? 0.792 -6.120 17.153 1.00 80.06 251 ILE A O 1
ATOM 2009 N N . ILE A 1 252 ? 2.699 -5.094 17.762 1.00 81.94 252 ILE A N 1
ATOM 2010 C CA . ILE A 1 252 ? 2.578 -5.269 19.213 1.00 81.94 252 ILE A CA 1
ATOM 2011 C C . ILE A 1 252 ? 2.307 -3.917 19.899 1.00 81.94 252 ILE A C 1
ATOM 2013 O O . ILE A 1 252 ? 2.540 -2.870 19.292 1.00 81.94 252 ILE A O 1
ATOM 2017 N N . PRO A 1 253 ? 1.884 -3.882 21.182 1.00 80.06 253 PRO A N 1
ATOM 2018 C CA . PRO A 1 253 ? 1.516 -2.631 21.857 1.00 80.06 253 PRO A CA 1
ATOM 2019 C C . PRO A 1 253 ? 2.590 -1.532 21.863 1.00 80.06 253 PRO A C 1
ATOM 2021 O O . PRO A 1 253 ? 2.256 -0.354 21.974 1.00 80.06 253 PRO A O 1
ATOM 2024 N N . LEU A 1 254 ? 3.875 -1.895 21.784 1.00 80.94 254 LEU A N 1
ATOM 2025 C CA . LEU A 1 254 ? 4.966 -0.920 21.698 1.00 80.94 254 LEU A CA 1
ATOM 2026 C C . LEU A 1 254 ? 5.070 -0.298 20.296 1.00 80.94 254 LEU A C 1
ATOM 2028 O O . LEU A 1 254 ? 5.200 0.920 20.186 1.00 80.94 254 LEU A O 1
ATOM 2032 N N . THR A 1 255 ? 4.963 -1.117 19.249 1.00 82.38 255 THR A N 1
ATOM 2033 C CA . THR A 1 255 ? 4.947 -0.680 17.844 1.00 82.38 255 THR A CA 1
ATOM 2034 C C . THR A 1 255 ? 3.728 0.191 17.558 1.00 82.38 255 THR A C 1
ATOM 2036 O O . THR A 1 255 ? 3.862 1.240 16.943 1.00 82.38 255 THR A O 1
ATOM 2039 N N . ASP A 1 256 ? 2.565 -0.169 18.108 1.00 83.00 256 ASP A N 1
ATOM 2040 C CA . ASP A 1 256 ? 1.329 0.613 17.981 1.00 83.00 256 ASP A CA 1
ATOM 2041 C C . ASP A 1 256 ? 1.501 2.055 18.500 1.00 83.00 256 ASP A C 1
ATOM 2043 O O . ASP A 1 256 ? 1.138 3.026 17.840 1.00 83.00 256 ASP A O 1
ATOM 2047 N N . ARG A 1 257 ? 2.170 2.226 19.650 1.00 85.75 257 ARG A N 1
ATOM 2048 C CA . ARG A 1 257 ? 2.498 3.560 20.188 1.00 85.75 257 ARG A CA 1
ATOM 2049 C C . ARG A 1 257 ? 3.484 4.336 19.317 1.00 85.75 257 ARG A C 1
ATOM 2051 O O . ARG A 1 257 ? 3.388 5.564 19.247 1.00 85.75 257 ARG A O 1
ATOM 2058 N N . CYS A 1 258 ? 4.435 3.647 18.689 1.00 86.81 258 CYS A N 1
ATOM 2059 C CA . CYS A 1 258 ? 5.335 4.287 17.736 1.00 86.81 258 CYS A CA 1
ATOM 2060 C C . CYS A 1 258 ? 4.553 4.779 16.520 1.00 86.81 258 CYS A C 1
ATOM 2062 O O . CYS A 1 258 ? 4.690 5.949 16.185 1.00 86.81 258 CYS A O 1
ATOM 2064 N N . TYR A 1 259 ? 3.674 3.959 15.937 1.00 88.69 259 TYR A N 1
ATOM 2065 C CA . TYR A 1 259 ? 2.845 4.375 14.804 1.00 88.69 259 TYR A CA 1
ATOM 2066 C C . TYR A 1 259 ? 1.990 5.596 15.118 1.00 88.69 259 TYR A C 1
ATOM 2068 O O . TYR A 1 259 ? 2.066 6.552 14.361 1.00 88.69 259 TYR A O 1
ATOM 2076 N N . ILE A 1 260 ? 1.301 5.645 16.264 1.00 90.12 260 ILE A N 1
ATOM 2077 C CA . ILE A 1 260 ? 0.525 6.837 16.668 1.00 90.12 260 ILE A CA 1
ATOM 2078 C C . ILE A 1 260 ? 1.409 8.095 16.708 1.00 90.12 260 ILE A C 1
ATOM 2080 O O . ILE A 1 260 ? 0.990 9.177 16.303 1.00 90.12 260 ILE A O 1
ATOM 2084 N N . THR A 1 261 ? 2.637 7.962 17.214 1.00 90.75 261 THR A N 1
ATOM 2085 C CA . THR A 1 261 ? 3.576 9.086 17.322 1.00 90.75 261 THR A CA 1
ATOM 2086 C C . THR A 1 261 ? 4.083 9.516 15.948 1.00 90.75 261 THR A C 1
ATOM 2088 O O . THR A 1 261 ? 4.147 10.711 15.666 1.00 90.75 261 THR A O 1
ATOM 2091 N N . LEU A 1 262 ? 4.428 8.550 15.093 1.00 89.50 262 LEU A N 1
ATOM 2092 C CA . LEU A 1 262 ? 4.951 8.782 13.750 1.00 89.50 262 LEU A CA 1
ATOM 2093 C C . LEU A 1 262 ? 3.886 9.396 12.841 1.00 89.50 262 LEU A C 1
ATOM 2095 O O . LEU A 1 262 ? 4.142 10.439 12.244 1.00 89.50 262 LEU A O 1
ATOM 2099 N N . THR A 1 263 ? 2.677 8.836 12.807 1.00 90.62 263 THR A N 1
ATOM 2100 C CA . THR A 1 263 ? 1.559 9.380 12.025 1.00 90.62 263 THR A CA 1
ATOM 2101 C C . THR A 1 263 ? 1.186 10.781 12.491 1.00 90.62 263 THR A C 1
ATOM 2103 O O . THR A 1 263 ? 1.077 11.692 11.673 1.00 90.62 263 THR A O 1
ATOM 2106 N N . LEU A 1 264 ? 1.107 11.023 13.803 1.00 91.44 264 LEU A N 1
ATOM 2107 C CA . LEU A 1 264 ? 0.871 12.371 14.318 1.00 91.44 264 LEU A CA 1
ATOM 2108 C C . LEU A 1 264 ? 2.000 13.344 13.952 1.00 91.44 264 LEU A C 1
ATOM 2110 O O . LEU A 1 264 ? 1.720 14.466 13.532 1.00 91.44 264 LEU A O 1
ATOM 2114 N N . SER A 1 265 ? 3.267 12.935 14.081 1.00 89.56 265 SER A N 1
ATOM 2115 C CA . SER A 1 265 ? 4.400 13.782 13.689 1.00 89.56 265 SER A CA 1
ATOM 2116 C C . SER A 1 265 ? 4.362 14.122 12.202 1.00 89.56 265 SER A C 1
ATOM 2118 O O . SER A 1 265 ? 4.506 15.291 11.851 1.00 89.56 265 SER A O 1
ATOM 2120 N N . LEU A 1 266 ? 4.063 13.142 11.347 1.00 87.81 266 LEU A N 1
ATOM 2121 C CA . LEU A 1 266 ? 3.990 13.318 9.904 1.00 87.81 266 LEU A CA 1
ATOM 2122 C C . LEU A 1 266 ? 2.857 14.274 9.520 1.00 87.81 266 LEU A C 1
ATOM 2124 O O . LEU A 1 266 ? 3.071 15.192 8.732 1.00 87.81 266 LEU A O 1
ATOM 2128 N N . HIS A 1 267 ? 1.683 14.125 10.139 1.00 87.75 267 HIS A N 1
ATOM 2129 C CA . HIS A 1 267 ? 0.556 15.044 9.962 1.00 87.75 267 HIS A CA 1
ATOM 2130 C C . HIS A 1 267 ? 0.920 16.490 10.353 1.00 87.75 267 HIS A C 1
ATOM 2132 O O . HIS A 1 267 ? 0.536 17.451 9.685 1.00 87.75 267 HIS A O 1
ATOM 2138 N N . LEU A 1 268 ? 1.732 16.655 11.401 1.00 90.62 268 LEU A N 1
ATOM 2139 C CA . LEU A 1 268 ? 2.250 17.950 11.850 1.00 90.62 268 LEU A CA 1
ATOM 2140 C C . LEU A 1 268 ? 3.480 18.436 11.066 1.00 90.62 268 LEU A C 1
ATOM 2142 O O . LEU A 1 268 ? 4.040 19.474 11.416 1.00 90.62 268 LEU A O 1
ATOM 2146 N N . HIS A 1 269 ? 3.895 17.730 10.010 1.00 88.25 269 HIS A N 1
ATOM 2147 C CA . HIS A 1 269 ? 5.106 18.021 9.236 1.00 88.25 269 HIS A CA 1
ATOM 2148 C C . HIS A 1 269 ? 6.391 18.041 10.086 1.00 88.25 269 HIS A C 1
ATOM 2150 O O . HIS A 1 269 ? 7.322 18.807 9.827 1.00 88.25 269 HIS A O 1
ATOM 2156 N N . LEU A 1 270 ? 6.435 17.200 11.116 1.00 88.94 270 LEU A N 1
ATOM 2157 C CA . LEU A 1 270 ? 7.588 16.958 11.973 1.00 88.94 270 LEU A CA 1
ATOM 2158 C C . LEU A 1 270 ? 8.231 15.613 11.610 1.00 88.94 270 LEU A C 1
ATOM 2160 O O . LEU A 1 270 ? 7.572 14.709 11.105 1.00 88.94 270 LEU A O 1
ATOM 2164 N N . GLY A 1 271 ? 9.525 15.471 11.897 1.00 85.25 271 GLY A N 1
ATOM 2165 C CA . GLY A 1 271 ? 10.213 14.185 11.790 1.00 85.25 271 GLY A CA 1
ATOM 2166 C C . GLY A 1 271 ? 9.928 13.278 12.990 1.00 85.25 271 GLY A C 1
ATOM 2167 O O . GLY A 1 271 ? 9.746 13.752 14.114 1.00 85.25 271 GLY A O 1
ATOM 2168 N N . GLY A 1 272 ? 9.950 11.967 12.759 1.00 80.31 272 GLY A N 1
ATOM 2169 C CA . GLY A 1 272 ? 9.928 10.952 13.806 1.00 80.31 272 GLY A CA 1
ATOM 2170 C C . GLY A 1 272 ? 11.342 10.512 14.181 1.00 80.31 272 GLY A C 1
ATOM 2171 O O . GLY A 1 272 ? 12.128 10.164 13.308 1.00 80.31 272 GLY A O 1
ATOM 2172 N N . ASN A 1 273 ? 11.678 10.502 15.473 1.00 82.44 273 ASN A N 1
ATOM 2173 C CA . ASN A 1 273 ? 12.952 9.957 15.958 1.00 82.44 273 ASN A CA 1
ATOM 2174 C C . ASN A 1 273 ? 12.712 8.984 17.127 1.00 82.44 273 ASN A C 1
ATOM 2176 O O . ASN A 1 273 ? 12.792 9.392 18.293 1.00 82.44 273 ASN A O 1
ATOM 2180 N N . PRO A 1 274 ? 12.363 7.712 16.846 1.00 78.25 274 PRO A N 1
ATOM 2181 C CA . PRO A 1 274 ? 12.197 6.699 17.881 1.00 78.25 274 PRO A CA 1
ATOM 2182 C C . PRO A 1 274 ? 13.521 6.461 18.624 1.00 78.25 274 PRO A C 1
ATOM 2184 O O . PRO A 1 274 ? 14.515 6.042 18.035 1.00 78.25 274 PRO A O 1
ATOM 2187 N N . ALA A 1 275 ? 13.541 6.689 19.939 1.00 78.00 275 ALA A N 1
ATOM 2188 C CA . ALA A 1 275 ? 14.732 6.509 20.770 1.00 78.00 275 ALA A CA 1
ATOM 2189 C C . ALA A 1 275 ? 14.633 5.244 21.639 1.00 78.00 275 ALA A C 1
ATOM 2191 O O . ALA A 1 275 ? 13.624 5.003 22.300 1.00 78.00 275 ALA A O 1
ATOM 2192 N N . GLY A 1 276 ? 15.702 4.441 21.675 1.00 75.88 276 GLY A N 1
ATOM 2193 C CA . GLY A 1 276 ? 15.768 3.225 22.492 1.00 75.88 276 GLY A CA 1
ATOM 2194 C C . GLY A 1 276 ? 17.036 2.386 22.262 1.00 75.88 276 GLY A C 1
ATOM 2195 O O . GLY A 1 276 ? 17.755 2.620 21.286 1.00 75.88 276 GLY A O 1
ATOM 2196 N N . PRO A 1 277 ? 17.323 1.398 23.133 1.00 72.69 277 PRO A N 1
ATOM 2197 C CA . PRO A 1 277 ? 18.499 0.524 23.027 1.00 72.69 277 PRO A CA 1
ATOM 2198 C C . PRO A 1 277 ? 18.581 -0.218 21.683 1.00 72.69 277 PRO A C 1
ATOM 2200 O O . PRO A 1 277 ? 17.572 -0.416 21.009 1.00 72.69 277 PRO A O 1
ATOM 2203 N N . THR A 1 278 ? 19.771 -0.633 21.250 1.00 69.69 278 THR A N 1
ATOM 2204 C CA . THR A 1 278 ? 19.952 -1.415 20.010 1.00 69.69 278 THR A CA 1
ATOM 2205 C C . THR A 1 278 ? 19.141 -2.719 20.047 1.00 69.69 278 THR A C 1
ATOM 2207 O O . THR A 1 278 ? 19.096 -3.380 21.079 1.00 69.69 278 THR A O 1
ATOM 2210 N N . GLY A 1 279 ? 18.493 -3.085 18.932 1.00 64.94 279 GLY A N 1
ATOM 2211 C CA . GLY A 1 279 ? 17.700 -4.321 18.818 1.00 64.94 279 GLY A CA 1
ATOM 2212 C C . GLY A 1 279 ? 16.228 -4.228 19.246 1.00 64.94 279 GLY A C 1
ATOM 2213 O O . GLY A 1 279 ? 15.547 -5.244 19.273 1.00 64.94 279 GLY A O 1
ATOM 2214 N N . THR A 1 280 ? 15.706 -3.037 19.565 1.00 65.75 280 THR A N 1
ATOM 2215 C CA . THR A 1 280 ? 14.288 -2.841 19.940 1.00 65.75 280 THR A CA 1
ATOM 2216 C C . THR A 1 280 ? 13.360 -2.510 18.759 1.00 65.75 280 THR A C 1
ATOM 2218 O O . THR A 1 280 ? 12.347 -1.848 18.965 1.00 65.75 280 THR A O 1
ATOM 2221 N N . GLY A 1 281 ? 13.715 -2.899 17.529 1.00 61.94 281 GLY A N 1
ATOM 2222 C CA . GLY A 1 281 ? 12.854 -2.726 16.349 1.00 61.94 281 GLY A CA 1
ATOM 2223 C C . GLY A 1 281 ? 12.717 -1.290 15.823 1.00 61.94 281 GLY A C 1
ATOM 2224 O O . GLY A 1 281 ? 11.707 -0.965 15.214 1.00 61.94 281 GLY A O 1
ATOM 2225 N N . LYS A 1 282 ? 13.668 -0.388 16.112 1.00 68.62 282 LYS A N 1
ATOM 2226 C CA . LYS A 1 282 ? 13.550 1.048 15.771 1.00 68.62 282 LYS A CA 1
ATOM 2227 C C . LYS A 1 282 ? 13.566 1.308 14.265 1.00 68.62 282 LYS A C 1
ATOM 2229 O O . LYS A 1 282 ? 12.775 2.111 13.787 1.00 68.62 282 LYS A O 1
ATOM 2234 N N . THR A 1 283 ? 14.475 0.646 13.551 1.00 61.19 283 THR A N 1
ATOM 2235 C CA . THR A 1 283 ? 14.661 0.822 12.105 1.00 61.19 283 THR A CA 1
ATOM 2236 C C . THR A 1 283 ? 13.536 0.147 11.334 1.00 61.19 283 THR A C 1
ATOM 2238 O O . THR A 1 283 ? 13.102 0.654 10.321 1.00 61.19 283 THR A O 1
ATOM 2241 N N . GLU A 1 284 ? 13.015 -0.954 11.863 1.00 66.44 284 GLU A N 1
ATOM 2242 C CA . GLU A 1 284 ? 11.931 -1.736 11.278 1.00 66.44 284 GLU A CA 1
ATOM 2243 C C . GLU A 1 284 ? 10.546 -1.109 11.523 1.00 66.44 284 GLU A C 1
ATOM 2245 O O . GLU A 1 284 ? 9.571 -1.506 10.893 1.00 66.44 284 GLU A O 1
ATOM 2250 N N . THR A 1 285 ? 10.446 -0.164 12.469 1.00 57.38 285 THR A N 1
ATOM 2251 C CA . THR A 1 285 ? 9.201 0.554 12.805 1.00 57.38 285 THR A CA 1
ATOM 2252 C C . THR A 1 285 ? 9.079 1.907 12.091 1.00 57.38 285 THR A C 1
ATOM 2254 O O . THR A 1 285 ? 7.992 2.483 12.104 1.00 57.38 285 THR A O 1
ATOM 2257 N N . THR A 1 286 ? 10.172 2.432 11.526 1.00 44.19 286 THR A N 1
ATOM 2258 C CA . THR A 1 286 ? 10.200 3.723 10.812 1.00 44.19 286 THR A CA 1
ATOM 2259 C C . THR A 1 286 ? 9.943 3.491 9.335 1.00 44.19 286 THR A C 1
ATOM 2261 O O . THR A 1 286 ? 9.155 4.276 8.768 1.00 44.19 286 THR A O 1
#

InterPro domains:
  IPR013602 Dynein heavy chain, linker [PF08393] (28-135)
  IPR026983 Dynein heavy chain [PTHR45703] (188-286)
  IPR027417 P-loop containing nucleoside triphosphate hydrolase [G3DSA:3.40.50.300] (253-286)
  IPR035699 Dynein heavy chain, hydrolytic ATP-binding dynein motor region [PF12774] (238-286)
  IPR042228 Dynein heavy chain, linker, subdomain 3 [G3DSA:3.20.180.20] (25-139)

pLDDT: mean 76.68, std 20.41, range [24.7, 96.0]

Mean predicted aligned error: 11.31 Å

Sequence (286 aa):
AIFTQPDIVRQLPQDAWNNGENVIEQQDILAQTADARAVQPFMGKYFDSINSLVFASSQDIDHMLGHNKGKSPEKDKKGFGDGSGTGNADYVTTMVSVEGDSVELSEPVSTRMAVETWLLNFKSAMYITIRDQIQITLQAHSVMPRTEWIFMFPAQVFLAVDQITWTAGATEALESDARSEQKEIHPVDVHARNIVETLVREKSSSSDAFEWMRNLRYYWDQDEDEFIVRQTSTEFVYGYEYLGNSPRLVIIPLTDRCYITLTLSLHLHLGGNPAGPTGTGKTETT

Secondary structure (DSSP, 8-state):
--TT-TTS-SSS-TTTTSSHHHHHHHHHHHH-TT-GGGGGGGHHHHSSSEEEEEEE-HHHHHHHHHT-SS--------PPP-S---S---EEEEEEETTS-EEEEEEEEE-SS-HHHHHHHHHHHHHHHHHHHHHHHHHHHTTS-HHHHTTTS-HHHHHHHHHHHHHHHHHHHHH-S-TT-------SSHHHHHHHHHHHHHT--STTSHHHHTS-EEEEETTTTEEEEEETTEEEE------TTPPPPP--HHHHHHHHHHHHHHHTT--------TTSSHHHH-

Radius of gyration: 21.94 Å; Cα contacts (8 Å, |Δi|>4): 317; chains: 1; bounding box: 57×48×60 Å

Foldseek 3Di:
DPPPDPPPPPPDPPVCCPDPVSVVVVVVLQVCLPALQVCQVVCCVVAVWFNGWAFDDPVRVCVVVVPPPDDDDDDPPPPDPPSPPPHGRQWTFKTATPVRFIFGFPDTFGSNDGSVVSVVVVLVSLLVRLLVLLVVLLVCVVPDDPVVSCVPGFNVSNVLSLLAVLLVLVQCQLADPCPPPRPPRDQPDPVSVVLVVQCVVVVRSHCLDLSNQLAWHWHQDPVVRFIWIHHNPAIDTDPSRDNTPDDADDDDPVLSVLVNVCRVCVRVVHHRDDDDDPPPCRVVSD

Organism: NCBI:txid222440

Nearest PDB structures (foldseek):
  8glv-assembly1_Co  TM=7.916E-01  e=4.920E-15  Chlamydomonas reinhardtii
  7k5b-assembly1_A  TM=8.124E-01  e=1.440E-14  Tetrahymena thermophila
  8bx8-assembly1_A  TM=8.124E-01  e=1.612E-14  Tetrahymena thermophila
  7kek-assembly1_C  TM=7.932E-01  e=2.395E-14  Tetrahymena thermophila
  8j07-assembly1_k8  TM=7.396E-01  e=1.381E-13  Homo sapiens

Solvent-accessible surface area (backbone atoms only — not comparable to full-atom values): 17214 Å² total; per-residue (Å²): 142,78,92,79,68,90,86,83,71,88,86,63,73,72,70,68,73,71,42,78,71,48,52,57,56,48,49,52,52,65,63,40,62,87,44,63,68,72,50,41,89,51,35,60,79,80,33,96,22,34,49,41,68,34,57,37,27,69,70,56,50,52,54,59,64,66,64,68,79,80,72,78,96,68,89,72,82,71,71,79,73,86,67,70,65,89,60,56,54,41,23,42,41,31,46,26,21,72,84,67,46,67,47,70,41,79,59,66,37,57,42,89,48,56,52,71,56,31,52,52,49,40,54,51,37,44,31,52,25,46,48,52,49,31,53,55,49,49,62,44,58,81,79,46,59,68,89,59,49,68,78,74,47,54,61,45,43,49,52,51,38,50,45,25,53,43,40,50,51,53,43,50,60,29,66,45,89,63,88,79,74,72,70,85,74,70,61,88,44,74,49,54,46,52,50,53,53,48,34,62,72,73,64,57,65,42,66,85,30,64,85,55,29,57,41,85,38,35,40,73,40,81,89,81,70,40,51,35,40,34,38,65,95,39,77,42,72,64,83,38,70,73,47,40,78,61,89,74,76,81,72,41,80,68,53,47,55,48,50,52,50,39,52,51,24,50,74,69,74,42,83,72,79,85,82,78,69,90,89,72,54,58,79,77,71,108